Protein AF-A0A1H4HRF9-F1 (afdb_monomer_lite)

Sequence (210 aa):
MISQLSMTSTGGTQWLPVSVDAKIIVGAPPQPGAEGLVIAPGRGSCWLHLADFTVVLFELFSRPKRGCPTKLAAEPGEAIGRHFQGVRKLVDGGPLHAWAGRVEASGADFVSYRQVDGTQLAFAFVSKLLAQGRVLFWDHWSLPRRLTERREQVPDAPLDDALLDALRSARCVWGIQSPRYFEPGSYSAKEAETARSLGNYRNAAEDGPS

Structure (mmCIF, N/CA/C/O backbone):
data_AF-A0A1H4HRF9-F1
#
_entry.id   AF-A0A1H4HRF9-F1
#
loop_
_atom_site.group_PDB
_atom_site.id
_atom_site.type_symbol
_atom_site.label_atom_id
_atom_site.label_alt_id
_atom_site.label_comp_id
_atom_site.label_asym_id
_atom_site.label_entity_id
_atom_site.label_seq_id
_atom_site.pdbx_PDB_ins_code
_atom_site.Cartn_x
_atom_site.Cartn_y
_atom_site.Cartn_z
_atom_site.occupancy
_atom_site.B_iso_or_equiv
_atom_site.auth_seq_id
_atom_site.auth_comp_id
_atom_site.auth_asym_id
_atom_site.auth_atom_id
_atom_site.pdbx_PDB_model_num
ATOM 1 N N . MET A 1 1 ? 1.338 1.658 -12.976 1.00 63.06 1 MET A N 1
ATOM 2 C CA . MET A 1 1 ? 0.808 3.042 -12.885 1.00 63.06 1 MET A CA 1
ATOM 3 C C . MET A 1 1 ? 1.476 3.696 -11.689 1.00 63.06 1 MET A C 1
ATOM 5 O O . MET A 1 1 ? 1.652 2.980 -10.718 1.00 63.06 1 MET A O 1
ATOM 9 N N . ILE A 1 2 ? 1.938 4.947 -11.778 1.00 63.38 2 ILE A N 1
ATOM 10 C CA . ILE A 1 2 ? 2.601 5.638 -10.655 1.00 63.38 2 ILE A CA 1
ATOM 11 C C . ILE A 1 2 ? 1.665 6.736 -10.170 1.00 63.38 2 ILE A C 1
ATOM 13 O O . ILE A 1 2 ? 1.229 7.556 -10.980 1.00 63.38 2 ILE A O 1
ATOM 17 N N . SER A 1 3 ? 1.390 6.742 -8.872 1.00 60.94 3 SER A N 1
ATOM 18 C CA . SER A 1 3 ? 0.432 7.641 -8.241 1.00 60.94 3 SER A CA 1
ATOM 19 C C . SER A 1 3 ? 1.013 8.251 -6.972 1.00 60.94 3 SER A C 1
ATOM 21 O O . SER A 1 3 ? 1.988 7.767 -6.394 1.00 60.94 3 SER A O 1
ATOM 23 N N . GLN A 1 4 ? 0.402 9.346 -6.538 1.00 67.12 4 GLN A N 1
ATOM 24 C CA . GLN A 1 4 ? 0.694 9.981 -5.264 1.00 67.12 4 GLN A CA 1
ATOM 25 C C . GLN A 1 4 ? -0.624 10.469 -4.667 1.00 67.12 4 GLN A C 1
ATOM 27 O O . GLN A 1 4 ? -1.410 11.124 -5.357 1.00 67.12 4 GLN A O 1
ATOM 32 N N . LEU A 1 5 ? -0.883 10.121 -3.406 1.00 61.94 5 LEU A N 1
ATOM 33 C CA . LEU A 1 5 ? -2.057 10.593 -2.676 1.00 61.94 5 LEU A CA 1
ATOM 34 C C . LEU A 1 5 ? -1.705 11.809 -1.824 1.00 61.94 5 LEU A C 1
ATOM 36 O O . LEU A 1 5 ? -0.658 11.860 -1.178 1.00 61.94 5 LEU A O 1
ATOM 40 N N . SER A 1 6 ? -2.637 12.751 -1.784 1.00 68.06 6 SER A N 1
ATOM 41 C CA . SER A 1 6 ? -2.630 13.889 -0.874 1.00 68.06 6 SER A CA 1
ATOM 42 C C . SER A 1 6 ? -3.913 13.937 -0.077 1.00 68.06 6 SER A C 1
ATOM 44 O O . SER A 1 6 ? -4.976 13.592 -0.595 1.00 68.06 6 SER A O 1
ATOM 46 N N . MET A 1 7 ? -3.830 14.499 1.119 1.00 67.19 7 MET A N 1
ATOM 47 C CA . MET A 1 7 ? -4.994 14.878 1.897 1.00 67.19 7 MET A CA 1
ATOM 48 C C . MET A 1 7 ? -4.809 16.289 2.449 1.00 67.19 7 MET A C 1
ATOM 50 O O . MET A 1 7 ? -3.752 16.637 2.981 1.00 67.19 7 MET A O 1
ATOM 54 N N . THR A 1 8 ? -5.840 17.116 2.302 1.00 61.59 8 THR A N 1
ATOM 55 C CA . THR A 1 8 ? -5.846 18.484 2.822 1.00 61.59 8 THR A CA 1
ATOM 56 C C . THR A 1 8 ? -6.425 18.489 4.231 1.00 61.59 8 THR A C 1
ATOM 58 O O . THR A 1 8 ? -7.504 17.953 4.467 1.00 61.59 8 THR A O 1
ATOM 61 N N . SER A 1 9 ? -5.707 19.106 5.166 1.00 57.72 9 SER A N 1
ATOM 62 C CA . SER A 1 9 ? -6.153 19.345 6.539 1.00 57.72 9 SER A CA 1
ATOM 63 C C . SER A 1 9 ? -6.060 20.836 6.870 1.00 57.72 9 SER A C 1
ATOM 65 O O . SER A 1 9 ? -5.476 21.614 6.114 1.00 57.72 9 SER A O 1
ATOM 67 N N . THR A 1 10 ? -6.591 21.242 8.022 1.00 55.12 10 THR A N 1
ATOM 68 C CA . THR A 1 10 ? -6.521 22.621 8.536 1.00 55.12 10 THR A CA 1
ATOM 69 C C . THR A 1 10 ? -5.091 23.168 8.679 1.00 55.12 10 THR A C 1
ATOM 71 O O . THR A 1 10 ? -4.927 24.383 8.720 1.00 55.12 10 THR A O 1
ATOM 74 N N . GLY A 1 11 ? -4.060 22.311 8.701 1.00 54.44 11 GLY A N 1
ATOM 75 C CA . GLY A 1 11 ? -2.640 22.693 8.752 1.00 54.44 11 GLY A CA 1
ATOM 76 C C . GLY A 1 11 ? -1.892 22.652 7.411 1.00 54.44 11 GLY A C 1
ATOM 77 O O . GLY A 1 11 ? -0.680 22.849 7.396 1.00 54.44 11 GLY A O 1
ATOM 78 N N . GLY A 1 12 ? -2.575 22.375 6.294 1.00 67.31 12 GLY A N 1
ATOM 79 C CA . GLY A 1 12 ? -1.969 22.244 4.965 1.00 67.31 12 GLY A CA 1
ATOM 80 C C . GLY A 1 12 ? -2.215 20.883 4.308 1.00 67.31 12 GLY A C 1
ATOM 81 O O . GLY A 1 12 ? -2.943 20.032 4.828 1.00 67.31 12 GLY A O 1
ATOM 82 N N . THR A 1 13 ? -1.628 20.686 3.124 1.00 72.19 13 THR A N 1
ATOM 83 C CA . THR A 1 13 ? -1.743 19.428 2.368 1.00 72.19 13 THR A CA 1
ATOM 84 C C . THR A 1 13 ? -0.604 18.489 2.741 1.00 72.19 13 THR A C 1
ATOM 86 O O . THR A 1 13 ? 0.559 18.804 2.496 1.00 72.19 13 THR A O 1
ATOM 89 N N . GLN A 1 14 ? -0.942 17.332 3.306 1.00 73.94 14 GLN A N 1
ATOM 90 C CA . GLN A 1 14 ? 0.006 16.252 3.553 1.00 73.94 14 GLN A CA 1
ATOM 91 C C . GLN A 1 14 ? -0.004 15.294 2.361 1.00 73.94 14 GLN A C 1
ATOM 93 O O . GLN A 1 14 ? -1.065 14.968 1.824 1.00 73.94 14 GLN A O 1
ATOM 98 N N . TRP A 1 15 ? 1.176 14.837 1.956 1.00 80.94 15 TRP A N 1
ATOM 99 C CA . TRP A 1 15 ? 1.356 13.904 0.848 1.00 80.94 15 TRP A CA 1
ATOM 100 C C . TRP A 1 15 ? 1.896 12.583 1.376 1.00 80.94 15 TRP A C 1
ATOM 102 O O . TRP A 1 15 ? 2.806 12.574 2.205 1.00 80.94 15 TRP A O 1
ATOM 112 N N . LEU A 1 16 ? 1.352 11.474 0.882 1.00 84.81 16 LEU A N 1
ATOM 113 C CA . LEU A 1 16 ? 2.006 10.179 1.025 1.00 84.81 16 LEU A CA 1
ATOM 114 C C . LEU A 1 16 ? 3.208 10.100 0.076 1.00 84.81 16 LEU A C 1
ATOM 116 O O . LEU A 1 16 ? 3.250 10.827 -0.932 1.00 84.81 16 LEU A O 1
ATOM 120 N N . PRO A 1 17 ? 4.184 9.221 0.370 1.00 86.12 17 PRO A N 1
ATOM 121 C CA . PRO A 1 17 ? 5.221 8.912 -0.595 1.00 86.12 17 PRO A CA 1
ATOM 122 C C . PRO A 1 17 ? 4.604 8.376 -1.884 1.00 86.12 17 PRO A C 1
ATOM 124 O O . PRO A 1 17 ? 3.471 7.886 -1.933 1.00 86.12 17 PRO A O 1
ATOM 127 N N . VAL A 1 18 ? 5.376 8.492 -2.953 1.00 86.88 18 VAL A N 1
ATOM 128 C CA . VAL A 1 18 ? 4.949 8.035 -4.271 1.00 86.88 18 VAL A CA 1
ATOM 129 C C . VAL A 1 18 ? 4.962 6.525 -4.278 1.00 86.88 18 VAL A C 1
ATOM 131 O O . VAL A 1 18 ? 5.850 5.906 -3.694 1.00 86.88 18 VAL A O 1
ATOM 134 N N . SER A 1 19 ? 3.992 5.930 -4.957 1.00 89.44 19 SER A N 1
ATOM 135 C CA . SER A 1 19 ? 3.903 4.484 -5.051 1.00 89.44 19 SER A CA 1
ATOM 136 C C . SER A 1 19 ? 3.373 4.048 -6.416 1.00 89.44 19 SER A C 1
ATOM 138 O O . SER A 1 19 ? 3.005 4.869 -7.264 1.00 89.44 19 SER A O 1
ATOM 140 N N . VAL A 1 20 ? 3.422 2.743 -6.669 1.00 88.19 20 VAL A N 1
ATOM 141 C CA . VAL A 1 20 ? 2.991 2.127 -7.925 1.00 88.19 20 VAL A CA 1
ATOM 142 C C . VAL A 1 20 ? 1.737 1.310 -7.652 1.00 88.19 20 VAL A C 1
ATOM 144 O O . VAL A 1 20 ? 1.777 0.390 -6.847 1.00 88.19 20 VAL A O 1
ATOM 147 N N . ASP A 1 21 ? 0.647 1.609 -8.353 1.00 83.00 21 ASP A N 1
ATOM 148 C CA . ASP A 1 21 ? -0.659 0.987 -8.081 1.00 83.00 21 ASP A CA 1
ATOM 149 C C . ASP A 1 21 ? -0.751 -0.436 -8.633 1.00 83.00 21 ASP A C 1
ATOM 151 O O . ASP A 1 21 ? -1.386 -1.314 -8.061 1.00 83.00 21 ASP A O 1
ATOM 155 N N . ALA A 1 22 ? -0.158 -0.660 -9.806 1.00 84.81 22 ALA A N 1
ATOM 156 C CA . ALA A 1 22 ? -0.357 -1.888 -10.561 1.00 84.81 22 ALA A CA 1
ATOM 157 C C . ALA A 1 22 ? 0.802 -2.205 -11.500 1.00 84.81 22 ALA A C 1
ATOM 159 O O . ALA A 1 22 ? 1.392 -1.310 -12.130 1.00 84.81 22 ALA A O 1
ATOM 160 N N . LYS A 1 23 ? 1.021 -3.511 -11.659 1.00 87.25 23 LYS A N 1
ATOM 161 C CA . LYS A 1 23 ? 1.863 -4.147 -12.669 1.00 87.25 23 LYS A CA 1
ATOM 162 C C . LYS A 1 23 ? 0.951 -4.800 -13.70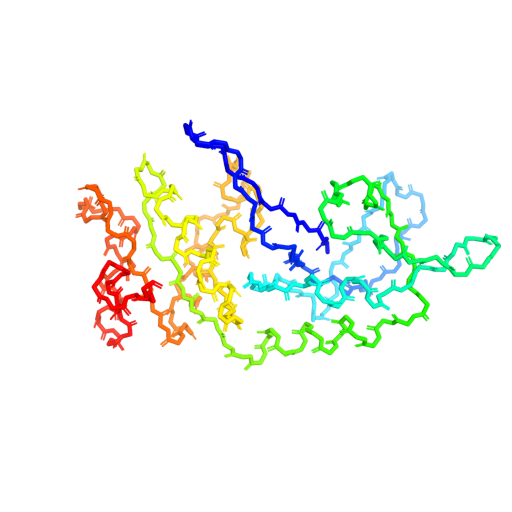1 1.00 87.25 23 LYS A C 1
ATOM 164 O O . LYS A 1 23 ? 0.218 -5.726 -13.376 1.00 87.25 23 LYS A O 1
ATOM 169 N N . ILE A 1 24 ? 1.008 -4.335 -14.947 1.00 86.38 24 ILE A N 1
ATOM 170 C CA . ILE A 1 24 ? 0.221 -4.898 -16.050 1.00 86.38 24 ILE A CA 1
ATOM 171 C C . ILE A 1 24 ? 1.176 -5.508 -17.068 1.00 86.38 24 ILE A C 1
ATOM 173 O O . ILE A 1 24 ? 1.984 -4.803 -17.673 1.00 86.38 24 ILE A O 1
ATOM 177 N N . ILE A 1 25 ? 1.078 -6.822 -17.247 1.00 86.69 25 ILE A N 1
ATOM 178 C CA . ILE A 1 25 ? 1.780 -7.555 -18.297 1.00 86.69 25 ILE A CA 1
ATOM 179 C C . ILE A 1 25 ? 0.873 -7.545 -19.522 1.00 86.69 25 ILE A C 1
ATOM 181 O O . ILE A 1 25 ? -0.292 -7.912 -19.432 1.00 86.69 25 ILE A O 1
ATOM 185 N N . VAL A 1 26 ? 1.378 -7.109 -20.672 1.00 81.81 26 VAL A N 1
ATOM 186 C CA . VAL A 1 26 ? 0.589 -7.085 -21.911 1.00 81.81 26 VAL A CA 1
ATOM 187 C C . VAL A 1 26 ? 0.499 -8.513 -22.454 1.00 81.81 26 VAL A C 1
ATOM 189 O O . VAL A 1 26 ? 1.507 -9.060 -22.892 1.00 81.81 26 VAL A O 1
ATOM 192 N N . GLY A 1 27 ? -0.687 -9.129 -22.391 1.00 68.81 27 GLY A N 1
ATOM 193 C CA . GLY A 1 27 ? -0.885 -10.527 -22.804 1.00 68.81 27 GLY A CA 1
ATOM 194 C C . GLY A 1 27 ? -0.971 -10.732 -24.320 1.00 68.81 27 GLY A C 1
ATOM 195 O O . GLY A 1 27 ? -0.558 -11.771 -24.826 1.00 68.81 27 GLY A O 1
ATOM 196 N N . ALA A 1 28 ? -1.471 -9.733 -25.047 1.00 69.19 28 ALA A N 1
ATOM 197 C CA . ALA A 1 28 ? -1.517 -9.700 -26.505 1.00 69.19 28 ALA A CA 1
ATOM 198 C C . ALA A 1 28 ? -1.338 -8.251 -26.988 1.00 69.19 28 ALA A C 1
ATOM 200 O O . ALA A 1 28 ? -1.765 -7.326 -26.287 1.00 69.19 28 ALA A O 1
ATOM 201 N N . PRO A 1 29 ? -0.705 -8.019 -28.154 1.00 65.25 29 PRO A N 1
ATOM 202 C CA . PRO A 1 29 ? -0.633 -6.682 -28.726 1.00 65.25 29 PRO A CA 1
ATOM 203 C C . PRO A 1 29 ? -2.050 -6.151 -29.011 1.00 65.25 29 PRO A C 1
ATOM 205 O O . PRO A 1 29 ? -2.933 -6.940 -29.358 1.00 65.25 29 PRO A O 1
ATOM 208 N N . PRO A 1 30 ? -2.287 -4.833 -28.876 1.00 64.44 30 PRO A N 1
ATOM 209 C CA . PRO A 1 30 ? -3.576 -4.241 -29.222 1.00 64.44 30 PRO A CA 1
ATOM 210 C C . PRO A 1 30 ? -3.923 -4.564 -30.681 1.00 64.44 30 PRO A C 1
ATOM 212 O O . PRO A 1 30 ? -3.061 -4.478 -31.560 1.00 64.44 30 PRO A O 1
ATOM 215 N N . GLN A 1 31 ? -5.172 -4.964 -30.936 1.00 63.41 31 GLN A N 1
ATOM 216 C CA . GLN A 1 31 ? -5.612 -5.299 -32.290 1.00 63.41 31 GLN A CA 1
ATOM 217 C C . GLN A 1 31 ? -5.528 -4.058 -33.200 1.00 63.41 31 GLN A C 1
ATOM 219 O O . GLN A 1 31 ? -5.935 -2.968 -32.781 1.00 63.41 31 GLN A O 1
ATOM 224 N N . PRO A 1 32 ? -5.017 -4.189 -34.440 1.00 55.88 32 PRO A N 1
ATOM 225 C CA . PRO A 1 32 ? -5.002 -3.083 -35.391 1.00 55.88 32 PRO A CA 1
ATOM 226 C C . PRO A 1 32 ? -6.428 -2.572 -35.647 1.00 55.88 32 PRO A C 1
ATOM 228 O O . PRO A 1 32 ? -7.302 -3.358 -35.999 1.00 55.88 32 PRO A O 1
ATOM 231 N N . GLY A 1 33 ? -6.661 -1.265 -35.488 1.00 62.47 33 GLY A N 1
ATOM 232 C CA . GLY A 1 33 ? -7.955 -0.626 -35.774 1.00 62.47 33 GLY A CA 1
ATOM 233 C C . GLY A 1 33 ? -8.915 -0.479 -34.587 1.00 62.47 33 GLY A C 1
ATOM 234 O O . GLY A 1 33 ? -9.991 0.080 -34.769 1.00 62.47 33 GLY A O 1
ATOM 235 N N . ALA A 1 34 ? -8.544 -0.922 -33.381 1.00 60.28 34 ALA A N 1
ATOM 236 C CA . ALA A 1 34 ? -9.323 -0.625 -32.180 1.00 60.28 34 ALA A CA 1
ATOM 237 C C . ALA A 1 34 ? -9.253 0.876 -31.835 1.00 60.28 34 ALA A C 1
ATOM 239 O O . ALA A 1 34 ? -8.166 1.461 -31.790 1.00 60.28 34 ALA A O 1
ATOM 240 N N . GLU A 1 35 ? -10.402 1.504 -31.571 1.00 51.72 35 GLU A N 1
ATOM 241 C CA . GLU A 1 35 ? -10.439 2.855 -31.010 1.00 51.72 35 GLU A CA 1
ATOM 242 C C . GLU A 1 35 ? -9.914 2.819 -29.569 1.00 51.72 35 GLU A C 1
ATOM 244 O O . GLU A 1 35 ? -10.562 2.327 -28.647 1.00 51.72 35 GLU A O 1
ATOM 249 N N . GLY A 1 36 ? -8.700 3.335 -29.379 1.00 57.69 36 GLY A N 1
ATOM 250 C CA . GLY A 1 36 ? -8.044 3.393 -28.078 1.00 57.69 36 GLY A CA 1
ATOM 251 C C . GLY A 1 36 ? -7.133 2.200 -27.774 1.00 57.69 36 GLY A C 1
ATOM 252 O O . GLY A 1 36 ? -7.182 1.133 -28.381 1.00 57.69 36 GLY A O 1
ATOM 253 N N . LEU A 1 37 ? -6.235 2.410 -26.811 1.00 62.19 37 LEU A N 1
ATOM 254 C CA . LEU A 1 37 ? -5.286 1.399 -26.360 1.00 62.19 37 LEU A CA 1
ATOM 255 C C . LEU A 1 37 ? -5.971 0.471 -25.346 1.00 62.19 37 LEU A C 1
ATOM 257 O O . LEU A 1 37 ? -5.902 0.707 -24.141 1.00 62.19 37 LEU A O 1
ATOM 261 N N . VAL A 1 38 ? -6.633 -0.582 -25.828 1.00 62.59 38 VAL A N 1
ATOM 262 C CA . VAL A 1 38 ? -7.153 -1.651 -24.963 1.00 62.59 38 VAL A CA 1
ATOM 263 C C . VAL A 1 38 ? -6.055 -2.690 -24.756 1.00 62.59 38 VAL A C 1
ATOM 265 O O . VAL A 1 38 ? -5.677 -3.412 -25.678 1.00 62.59 38 VAL A O 1
ATOM 268 N N . ILE A 1 39 ? -5.521 -2.750 -23.537 1.00 67.12 39 ILE A N 1
ATOM 269 C CA . ILE A 1 39 ? -4.537 -3.753 -23.126 1.00 67.12 39 ILE A CA 1
ATOM 270 C C . ILE A 1 39 ? -5.255 -4.781 -22.261 1.00 67.12 39 ILE A C 1
ATOM 272 O O . ILE A 1 39 ? -5.646 -4.479 -21.135 1.00 67.12 39 ILE A O 1
ATOM 276 N N . ALA A 1 40 ? -5.400 -6.002 -22.775 1.00 74.75 40 ALA A N 1
ATOM 277 C CA . ALA A 1 40 ? -5.830 -7.125 -21.953 1.00 74.75 40 ALA A CA 1
ATOM 278 C C . ALA A 1 40 ? -4.691 -7.511 -20.985 1.00 74.75 40 ALA A C 1
ATOM 280 O O . ALA A 1 40 ? -3.562 -7.747 -21.445 1.00 74.75 40 ALA A O 1
ATOM 281 N N . PRO A 1 41 ? -4.947 -7.572 -19.663 1.00 78.25 41 PRO A N 1
ATOM 282 C CA . PRO A 1 41 ? -3.936 -7.987 -18.704 1.00 78.25 41 PRO A CA 1
ATOM 283 C C . PRO A 1 41 ? -3.588 -9.461 -18.932 1.00 78.25 41 PRO A C 1
ATOM 285 O O . PRO A 1 41 ? -4.441 -10.344 -18.904 1.00 78.25 41 PRO A O 1
ATOM 288 N N . GLY A 1 42 ? -2.310 -9.723 -19.170 1.00 83.94 42 GLY A N 1
ATOM 289 C CA . GLY A 1 42 ? -1.735 -11.055 -19.236 1.00 83.94 42 GLY A CA 1
ATOM 290 C C . GLY A 1 42 ? -1.515 -11.649 -17.846 1.00 83.94 42 GLY A C 1
ATOM 291 O O . GLY A 1 42 ? -1.597 -10.961 -16.821 1.00 83.94 42 GLY A O 1
ATOM 292 N N . ARG A 1 43 ? -1.191 -12.946 -17.819 1.00 86.19 43 ARG A N 1
ATOM 293 C CA . ARG A 1 43 ? -0.884 -13.682 -16.587 1.00 86.19 43 ARG A CA 1
ATOM 294 C C . ARG A 1 43 ? 0.255 -13.004 -15.822 1.00 86.19 43 ARG A C 1
ATOM 296 O O . ARG A 1 43 ? 1.286 -12.695 -16.409 1.00 86.19 43 ARG A O 1
ATOM 303 N N . GLY A 1 44 ? 0.066 -12.815 -14.516 1.00 83.81 44 GLY A N 1
ATOM 304 C CA . GLY A 1 44 ? 1.023 -12.134 -13.637 1.00 83.81 44 GLY A CA 1
ATOM 305 C C . GLY A 1 44 ? 0.808 -10.623 -13.512 1.00 83.81 44 GLY A C 1
ATOM 306 O O . GLY A 1 44 ? 1.585 -9.966 -12.823 1.00 83.81 44 GLY A O 1
ATOM 307 N N . SER A 1 45 ? -0.228 -10.070 -14.151 1.00 85.81 45 SER A N 1
ATOM 308 C CA . SER A 1 45 ? -0.709 -8.723 -13.829 1.00 85.81 45 SER A CA 1
ATOM 309 C C . SER A 1 45 ? -1.339 -8.704 -12.434 1.00 85.81 45 SER A C 1
ATOM 311 O O . SER A 1 45 ? -2.042 -9.645 -12.069 1.00 85.81 45 SER A O 1
ATOM 313 N N . CYS A 1 46 ? -1.109 -7.642 -11.668 1.00 84.00 46 CYS A N 1
ATOM 314 C CA . CYS A 1 46 ? -1.625 -7.499 -10.309 1.00 84.00 46 CYS A CA 1
ATOM 315 C C . CYS A 1 46 ? -1.747 -6.030 -9.887 1.00 84.00 46 CYS A C 1
ATOM 317 O O . CYS A 1 46 ? -1.070 -5.145 -10.426 1.00 84.00 46 CYS A O 1
ATOM 319 N N . TRP A 1 47 ? -2.598 -5.801 -8.887 1.00 84.56 47 TRP A N 1
ATOM 320 C CA . TRP A 1 47 ? -2.542 -4.611 -8.042 1.00 84.56 47 TRP A CA 1
ATOM 321 C C . TRP A 1 47 ? -1.431 -4.797 -7.014 1.00 84.56 47 TRP A C 1
ATOM 323 O O . TRP A 1 47 ? -1.260 -5.890 -6.473 1.00 84.56 47 TRP A O 1
ATOM 333 N N . LEU A 1 48 ? -0.653 -3.747 -6.788 1.00 88.44 48 LEU A N 1
ATOM 334 C CA . LEU A 1 48 ? 0.424 -3.743 -5.811 1.00 88.44 48 LEU A CA 1
ATOM 335 C C . LEU A 1 48 ? -0.062 -3.089 -4.519 1.00 88.44 48 LEU A C 1
ATOM 337 O O . LEU A 1 48 ? -0.859 -2.150 -4.529 1.00 88.44 48 LEU A O 1
ATOM 341 N N . HIS A 1 49 ? 0.451 -3.589 -3.402 1.00 91.56 49 HIS A N 1
ATOM 342 C CA . HIS A 1 49 ? 0.254 -2.965 -2.102 1.00 91.56 49 HIS A CA 1
ATOM 343 C C . HIS A 1 49 ? 0.956 -1.605 -2.040 1.00 91.56 49 HIS A C 1
ATOM 345 O O . HIS A 1 49 ? 1.967 -1.370 -2.707 1.00 91.56 49 HIS A O 1
ATOM 351 N N . LEU A 1 50 ? 0.432 -0.715 -1.202 1.00 93.25 50 LEU A N 1
ATOM 352 C CA . LEU A 1 50 ? 1.000 0.603 -0.973 1.00 93.25 50 LEU A CA 1
ATOM 353 C C . LEU A 1 50 ? 2.365 0.473 -0.287 1.00 93.25 50 LEU A C 1
ATOM 355 O O . LEU A 1 50 ? 2.478 -0.067 0.813 1.00 93.25 50 LEU A O 1
ATOM 359 N N . ALA A 1 51 ? 3.400 0.982 -0.945 1.00 94.25 51 ALA A N 1
ATOM 360 C CA . ALA A 1 51 ? 4.774 0.984 -0.452 1.00 94.25 51 ALA A CA 1
ATOM 361 C C . ALA A 1 51 ? 5.554 2.164 -1.040 1.00 94.25 51 ALA A C 1
ATOM 363 O O . ALA A 1 51 ? 5.270 2.594 -2.159 1.00 94.25 51 ALA A O 1
ATOM 364 N N . ASP A 1 52 ? 6.555 2.671 -0.324 1.00 92.81 52 ASP A N 1
ATOM 365 C CA . ASP A 1 52 ? 7.360 3.792 -0.812 1.00 92.81 52 ASP A CA 1
ATOM 366 C 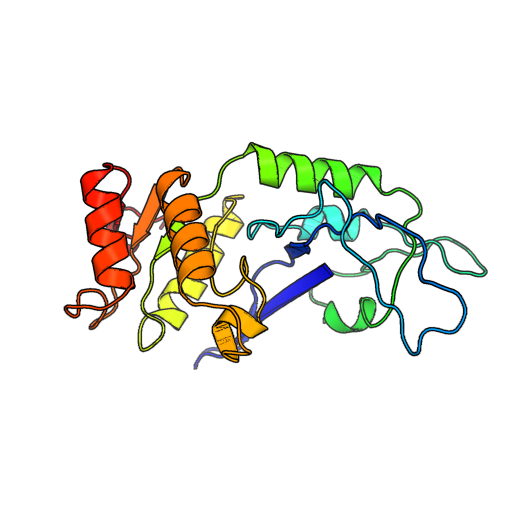C . ASP A 1 52 ? 8.193 3.395 -2.051 1.00 92.81 52 ASP A C 1
ATOM 368 O O . ASP A 1 52 ? 9.018 2.474 -2.021 1.00 92.81 52 ASP A O 1
ATOM 372 N N . PHE A 1 53 ? 7.955 4.091 -3.163 1.00 92.38 53 PHE A N 1
ATOM 373 C CA . PHE A 1 53 ? 8.658 3.949 -4.439 1.00 92.38 53 PHE A CA 1
ATOM 374 C C . PHE A 1 53 ? 9.618 5.118 -4.720 1.00 92.38 53 PHE A C 1
ATOM 376 O O . PHE A 1 53 ? 10.302 5.131 -5.742 1.00 92.38 53 PHE A O 1
ATOM 383 N N . THR A 1 54 ? 9.698 6.101 -3.823 1.00 89.56 54 THR A N 1
ATOM 384 C CA . THR A 1 54 ? 10.386 7.380 -4.037 1.00 89.56 54 THR A CA 1
ATOM 385 C C . THR A 1 54 ? 11.848 7.191 -4.436 1.00 89.56 54 THR A C 1
ATOM 387 O O . THR A 1 54 ? 12.285 7.762 -5.430 1.00 89.56 54 THR A O 1
ATOM 390 N N . VAL A 1 55 ? 12.598 6.342 -3.726 1.00 90.00 55 VAL A N 1
ATOM 391 C CA . VAL A 1 55 ? 14.020 6.090 -4.034 1.00 90.00 55 VAL A CA 1
ATOM 392 C C . VAL A 1 55 ? 14.189 5.502 -5.435 1.00 90.00 55 VAL A C 1
ATOM 394 O O . VAL A 1 55 ? 14.951 6.027 -6.242 1.00 90.00 55 VAL A O 1
ATOM 397 N N . VAL A 1 56 ? 13.419 4.459 -5.757 1.00 92.50 56 VAL A N 1
ATOM 398 C CA . VAL A 1 56 ? 13.516 3.772 -7.053 1.00 92.50 56 VAL A CA 1
ATOM 399 C C . VAL A 1 56 ? 13.100 4.700 -8.190 1.00 92.50 56 VAL A C 1
ATOM 401 O O . VAL A 1 56 ? 13.738 4.708 -9.237 1.00 92.50 56 VAL A O 1
ATOM 404 N N . LEU A 1 57 ? 12.077 5.535 -7.989 1.00 90.50 57 LEU A N 1
ATOM 405 C CA . LEU A 1 57 ? 11.645 6.524 -8.974 1.00 90.50 57 LEU A CA 1
ATOM 406 C C . LEU A 1 57 ? 12.797 7.430 -9.438 1.00 90.50 57 LEU A C 1
ATOM 408 O O . LEU A 1 57 ? 12.923 7.679 -10.640 1.00 90.50 57 LEU A O 1
ATOM 412 N N . PHE A 1 58 ? 13.639 7.898 -8.513 1.00 88.88 58 PHE A N 1
ATOM 413 C CA . PHE A 1 58 ? 14.759 8.795 -8.824 1.00 88.88 58 PHE A CA 1
ATOM 414 C C . PHE A 1 58 ? 15.963 8.099 -9.471 1.00 88.88 58 PHE A C 1
ATOM 416 O O . PHE A 1 58 ? 16.817 8.771 -10.055 1.00 88.88 58 PHE A O 1
ATOM 423 N N . GLU A 1 59 ? 16.013 6.768 -9.423 1.00 90.75 59 GLU A N 1
ATOM 424 C CA . GLU A 1 59 ? 17.016 5.950 -10.113 1.00 90.75 59 GLU A CA 1
ATOM 425 C C . GLU A 1 59 ? 16.609 5.616 -11.556 1.00 90.75 59 GLU A C 1
ATOM 427 O O . GLU A 1 59 ? 17.450 5.232 -12.372 1.00 90.75 59 GLU A O 1
ATOM 432 N N . LEU A 1 60 ? 15.326 5.765 -11.904 1.00 91.81 60 LEU A N 1
ATOM 433 C CA . LEU A 1 60 ? 14.821 5.383 -13.216 1.00 91.81 60 LEU A CA 1
ATOM 434 C C . LEU A 1 60 ? 15.084 6.440 -14.289 1.00 91.81 60 LEU A C 1
ATOM 436 O O . LEU A 1 60 ? 14.860 7.640 -14.118 1.00 91.81 60 LEU A O 1
ATOM 440 N N . PHE A 1 61 ? 15.451 5.945 -15.471 1.00 92.50 61 PHE A N 1
ATOM 441 C CA . PHE A 1 61 ? 15.612 6.742 -16.680 1.00 92.50 61 PHE A CA 1
ATOM 442 C C . PHE A 1 61 ? 14.626 6.298 -17.753 1.00 92.50 61 PHE A C 1
ATOM 444 O O . PHE A 1 61 ? 14.450 5.106 -18.021 1.00 92.50 61 PHE A O 1
ATOM 451 N N . SER A 1 62 ? 14.016 7.273 -18.416 1.00 90.75 62 SER A N 1
ATOM 452 C CA . SER A 1 62 ? 13.194 7.067 -19.595 1.00 90.75 62 SER A CA 1
ATOM 453 C C . SER A 1 62 ? 14.022 7.191 -20.875 1.00 90.75 62 SER A C 1
ATOM 455 O O . SER A 1 62 ? 14.969 7.974 -20.966 1.00 90.75 62 SER A O 1
ATOM 457 N N . ARG A 1 63 ? 13.662 6.394 -21.881 1.00 91.56 63 ARG A N 1
ATOM 458 C CA . ARG A 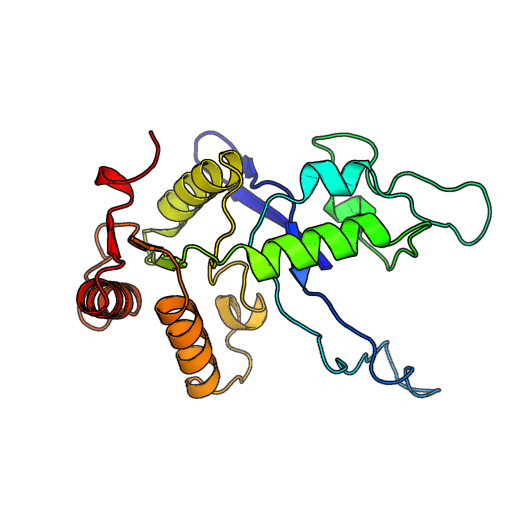1 63 ? 14.216 6.436 -23.230 1.00 91.56 63 ARG A CA 1
ATOM 459 C C . ARG A 1 63 ? 13.273 7.247 -24.126 1.00 91.56 63 ARG A C 1
ATOM 461 O O . ARG A 1 63 ? 12.202 6.735 -24.476 1.00 91.56 63 ARG A O 1
ATOM 468 N N . PRO A 1 64 ? 13.638 8.479 -24.520 1.00 86.88 64 PRO A N 1
ATOM 469 C CA . PRO A 1 64 ? 12.830 9.249 -25.455 1.00 86.88 64 PRO A CA 1
ATOM 470 C C . PRO A 1 64 ? 12.904 8.655 -26.870 1.00 86.88 64 PRO A C 1
ATOM 472 O O . PRO A 1 64 ? 13.772 7.840 -27.184 1.00 86.88 64 PRO A O 1
ATOM 475 N N . LYS A 1 65 ? 11.994 9.083 -27.758 1.00 81.81 65 LYS A N 1
ATOM 476 C CA . LYS A 1 65 ? 12.021 8.688 -29.182 1.00 81.81 65 LYS A CA 1
ATOM 477 C C . LYS A 1 65 ? 13.265 9.209 -29.915 1.00 81.81 65 LYS A C 1
ATOM 479 O O . LYS A 1 65 ? 13.690 8.602 -30.891 1.00 81.81 65 LYS A O 1
ATOM 484 N N . ARG A 1 66 ? 13.809 10.347 -29.475 1.00 79.94 66 ARG A N 1
ATOM 485 C CA . ARG A 1 66 ? 15.029 10.989 -29.982 1.00 79.94 66 ARG A CA 1
ATOM 486 C C . ARG A 1 66 ? 15.757 11.648 -28.809 1.00 79.94 66 ARG A C 1
ATOM 488 O O . ARG A 1 66 ? 15.090 12.183 -27.928 1.00 79.94 66 ARG A O 1
ATOM 495 N N . GLY A 1 67 ? 17.088 11.638 -28.830 1.00 83.88 67 GLY A N 1
ATOM 496 C CA . GLY A 1 67 ? 17.925 12.259 -27.798 1.00 83.88 67 GLY A CA 1
ATOM 497 C C . GLY A 1 67 ? 18.386 11.303 -26.694 1.00 83.88 67 GLY A C 1
ATOM 498 O O . GLY A 1 67 ? 18.179 10.090 -26.768 1.00 83.88 67 GLY A O 1
ATOM 499 N N . CYS A 1 68 ? 19.052 11.871 -25.690 1.00 88.62 68 CYS A N 1
ATOM 500 C CA . CYS A 1 68 ? 19.639 11.129 -24.576 1.00 88.62 68 CYS A CA 1
ATOM 501 C C . CYS A 1 68 ? 18.579 10.684 -23.554 1.00 88.62 68 CYS A C 1
ATOM 503 O O . CYS A 1 68 ? 17.541 11.336 -23.429 1.00 88.62 68 CYS A O 1
ATOM 505 N N . PRO A 1 69 ? 18.834 9.603 -22.795 1.00 91.06 69 PRO A N 1
ATOM 506 C CA . PRO A 1 69 ? 18.020 9.237 -21.644 1.00 91.06 69 PRO A CA 1
ATOM 507 C C . PRO A 1 69 ? 17.778 10.400 -20.681 1.00 91.06 69 PRO A C 1
ATOM 509 O O . PRO A 1 69 ? 18.688 11.175 -20.395 1.00 91.06 69 PRO A O 1
ATOM 512 N N . THR A 1 70 ? 16.566 10.482 -20.140 1.00 89.56 70 THR A N 1
ATOM 513 C CA . THR A 1 70 ? 16.183 11.495 -19.149 1.00 89.56 70 THR A CA 1
ATOM 514 C C . THR A 1 70 ? 15.714 10.823 -17.871 1.00 89.56 70 THR A C 1
ATOM 516 O O . THR A 1 70 ? 15.092 9.761 -17.929 1.00 89.56 70 THR A O 1
ATOM 519 N N . LYS A 1 71 ? 15.996 11.427 -16.713 1.00 88.62 71 LYS A N 1
ATOM 520 C CA . LYS A 1 71 ? 15.443 10.943 -15.443 1.00 88.62 71 LYS A CA 1
ATOM 521 C C . LYS A 1 71 ? 13.918 10.942 -15.500 1.00 88.62 71 LYS A C 1
ATOM 523 O O . LYS A 1 71 ? 13.315 11.835 -16.093 1.00 88.62 71 LYS A O 1
ATOM 528 N N . LEU A 1 72 ? 13.310 9.923 -14.901 1.00 85.19 72 LEU A N 1
ATOM 529 C CA . LEU A 1 72 ? 11.860 9.768 -14.876 1.00 85.19 72 LEU A CA 1
ATOM 530 C C . LEU A 1 72 ? 11.192 10.799 -13.948 1.00 85.19 72 LEU A C 1
ATOM 532 O O . LEU A 1 72 ? 10.107 11.280 -14.262 1.00 85.19 72 LEU A O 1
ATOM 536 N N . ALA A 1 73 ? 11.871 11.168 -12.860 1.00 82.56 73 ALA A N 1
ATOM 537 C CA . ALA A 1 73 ? 11.590 12.338 -12.034 1.00 82.56 73 ALA A CA 1
ATOM 538 C C . ALA A 1 73 ? 12.919 13.024 -11.677 1.00 82.56 73 ALA A C 1
ATOM 540 O O . ALA A 1 73 ? 13.913 12.344 -11.411 1.00 82.56 73 ALA A O 1
ATOM 541 N N . ALA A 1 74 ? 12.956 14.357 -11.726 1.00 69.06 74 ALA A N 1
ATOM 542 C CA . ALA A 1 74 ? 14.191 15.119 -11.545 1.00 69.06 74 ALA A CA 1
ATOM 543 C C . ALA A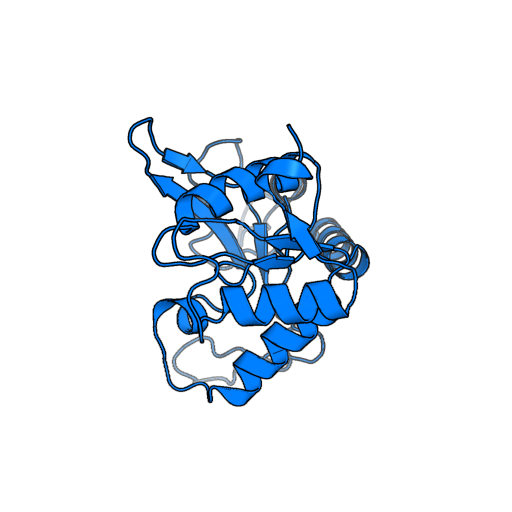 1 74 ? 14.443 15.498 -10.079 1.00 69.06 74 ALA A C 1
ATOM 545 O O . ALA A 1 74 ? 15.573 15.334 -9.618 1.00 69.06 74 ALA A O 1
ATOM 546 N N . GLU A 1 75 ? 13.407 15.938 -9.354 1.00 68.44 75 GLU A N 1
ATOM 547 C CA . GLU A 1 75 ? 13.540 16.428 -7.977 1.00 68.44 75 GLU A CA 1
ATOM 548 C C . GLU A 1 75 ? 12.463 15.885 -7.015 1.00 68.44 75 GLU A C 1
ATOM 550 O O . GLU A 1 75 ? 11.296 15.729 -7.400 1.00 68.44 75 GLU A O 1
ATOM 555 N N . PRO A 1 76 ? 12.823 15.620 -5.744 1.00 62.84 76 PRO A N 1
ATOM 556 C CA . PRO A 1 76 ? 11.867 15.400 -4.661 1.00 62.84 76 PRO A CA 1
ATOM 557 C C . PRO A 1 76 ? 10.963 16.623 -4.458 1.00 62.84 76 PRO A C 1
ATOM 559 O O . PRO A 1 76 ? 11.451 17.728 -4.252 1.00 62.84 76 PRO A O 1
ATOM 562 N N . GLY A 1 77 ? 9.641 16.427 -4.479 1.00 59.66 77 GLY A N 1
ATOM 563 C CA . GLY A 1 77 ? 8.659 17.486 -4.197 1.00 59.66 77 GLY A CA 1
ATOM 564 C C . GLY A 1 77 ? 8.010 18.135 -5.423 1.00 59.66 77 GLY A C 1
ATOM 565 O O . GLY A 1 77 ? 7.038 18.876 -5.271 1.00 59.66 77 GLY A O 1
ATOM 566 N N . GLU A 1 78 ? 8.460 17.824 -6.642 1.00 65.19 78 GLU A N 1
ATOM 567 C CA . GLU A 1 78 ? 7.699 18.175 -7.842 1.00 65.19 78 GLU A CA 1
ATOM 568 C C . GLU A 1 78 ? 6.392 17.372 -7.917 1.00 65.19 78 GLU A C 1
ATOM 570 O O . GLU A 1 78 ? 6.326 16.213 -7.509 1.00 65.19 78 GLU A O 1
ATOM 575 N N . ALA A 1 79 ? 5.338 17.970 -8.484 1.00 65.75 79 ALA A N 1
ATOM 576 C CA . ALA A 1 79 ? 4.071 17.282 -8.714 1.00 65.75 79 ALA A CA 1
ATOM 577 C C . ALA A 1 79 ? 4.261 16.148 -9.735 1.00 65.75 79 ALA A C 1
ATOM 579 O O . ALA A 1 79 ? 4.144 16.349 -10.948 1.00 65.75 79 ALA A O 1
ATOM 580 N N . ILE A 1 80 ? 4.527 14.944 -9.231 1.00 70.12 80 ILE A N 1
ATOM 581 C CA . ILE A 1 80 ? 4.896 13.759 -10.012 1.00 70.12 80 ILE A CA 1
ATOM 582 C C . ILE A 1 80 ? 3.872 13.426 -11.099 1.00 70.12 80 ILE A C 1
ATOM 584 O O . ILE A 1 80 ? 4.252 13.010 -12.193 1.00 70.12 80 ILE A O 1
ATOM 588 N N . GLY A 1 81 ? 2.593 13.737 -10.874 1.00 67.94 81 GLY A N 1
ATOM 589 C CA . GLY A 1 81 ? 1.539 13.588 -11.881 1.00 67.94 81 GLY A CA 1
ATOM 590 C C . GLY A 1 81 ? 1.823 14.288 -13.221 1.00 67.94 81 GLY A C 1
ATOM 591 O O . GLY A 1 81 ? 1.369 13.809 -14.258 1.00 67.94 81 GLY A O 1
ATOM 592 N N . ARG A 1 82 ? 2.616 15.372 -13.250 1.00 69.38 82 ARG A N 1
ATOM 593 C CA . ARG A 1 82 ? 3.006 16.054 -14.501 1.00 69.38 82 ARG A CA 1
ATOM 594 C C . ARG A 1 82 ? 3.976 15.225 -15.347 1.00 69.38 82 ARG A C 1
ATOM 596 O O . ARG A 1 82 ? 3.876 15.228 -16.572 1.00 69.38 82 ARG A O 1
ATOM 603 N N . HIS A 1 83 ? 4.867 14.467 -14.713 1.00 70.56 83 HIS A N 1
ATOM 604 C CA . HIS A 1 83 ? 5.875 13.652 -15.404 1.00 70.56 83 HIS A CA 1
ATOM 605 C C . HIS A 1 83 ? 5.272 12.407 -16.075 1.00 70.56 83 HIS A C 1
ATOM 607 O O . HIS A 1 83 ? 5.791 11.925 -17.092 1.00 70.56 83 HIS A O 1
ATOM 613 N N . PHE A 1 84 ? 4.118 11.950 -15.574 1.00 76.12 84 PHE A N 1
ATOM 614 C CA . PHE A 1 84 ? 3.451 10.700 -15.958 1.00 76.12 84 PHE A CA 1
ATOM 615 C C . PHE A 1 84 ? 2.168 10.864 -16.785 1.00 76.12 84 PHE A C 1
ATOM 617 O O . PHE A 1 84 ? 1.394 9.920 -16.912 1.00 76.12 84 PHE A O 1
ATOM 624 N N . GLN A 1 85 ? 1.967 12.011 -17.440 1.00 74.31 85 GLN A N 1
ATOM 625 C CA . GLN A 1 85 ? 0.808 12.242 -18.322 1.00 74.31 85 GLN A CA 1
ATOM 626 C C . GLN A 1 85 ? 0.783 11.369 -19.597 1.00 74.31 85 GLN A C 1
ATOM 628 O O . GLN A 1 85 ? -0.162 11.437 -20.378 1.00 74.31 85 GLN A O 1
ATOM 633 N N . GLY A 1 86 ? 1.806 10.544 -19.837 1.00 76.06 86 GLY A N 1
ATOM 634 C CA . GLY A 1 86 ? 1.845 9.623 -20.968 1.00 76.06 86 GLY A CA 1
ATOM 635 C C . GLY A 1 86 ? 2.771 8.436 -20.729 1.00 76.06 86 GLY A C 1
ATOM 636 O O . GLY A 1 86 ? 3.610 8.451 -19.829 1.00 76.06 86 GLY A O 1
ATOM 637 N N . VAL A 1 87 ? 2.634 7.408 -21.569 1.00 80.81 87 VAL A N 1
ATOM 638 C CA . VAL A 1 87 ? 3.447 6.188 -21.485 1.00 80.81 87 VAL A CA 1
ATOM 639 C C . VAL A 1 87 ? 4.930 6.525 -21.670 1.00 80.81 87 VAL A C 1
ATOM 641 O O . VAL A 1 87 ? 5.320 7.204 -22.625 1.00 80.81 87 VAL A O 1
ATOM 644 N N . ARG A 1 88 ? 5.769 6.030 -20.754 1.00 85.56 88 ARG A N 1
ATOM 645 C CA . ARG A 1 88 ? 7.230 6.157 -20.799 1.00 85.56 88 ARG A CA 1
ATOM 646 C C . ARG A 1 88 ? 7.852 4.785 -21.014 1.00 85.56 88 ARG A C 1
ATOM 648 O O . ARG A 1 88 ? 7.454 3.814 -20.379 1.00 85.56 88 ARG A O 1
ATOM 655 N N . LYS A 1 89 ? 8.852 4.714 -21.891 1.00 89.00 89 LYS A N 1
ATOM 656 C CA . LYS A 1 89 ? 9.702 3.529 -22.032 1.00 89.00 89 LYS A CA 1
ATOM 657 C C . LYS A 1 89 ? 10.911 3.708 -21.128 1.00 89.00 89 LYS A C 1
ATOM 659 O O . LYS A 1 89 ? 11.577 4.730 -21.237 1.00 89.00 89 LYS A O 1
ATOM 664 N N . LEU A 1 90 ? 11.198 2.748 -20.259 1.00 91.69 90 LEU A N 1
ATOM 665 C CA . LEU A 1 90 ? 12.390 2.795 -19.412 1.00 91.69 90 LEU A CA 1
ATOM 666 C C . LEU A 1 90 ? 13.637 2.371 -20.197 1.00 91.69 90 LEU A C 1
ATOM 668 O O . LEU A 1 90 ? 13.549 1.587 -21.146 1.00 91.69 90 LEU A O 1
ATOM 672 N N . VAL A 1 91 ? 14.795 2.914 -19.817 1.00 94.31 91 VAL A N 1
ATOM 673 C CA . VAL A 1 91 ? 16.104 2.442 -20.296 1.00 94.31 91 VAL A CA 1
ATOM 674 C C . VAL A 1 91 ? 16.392 1.056 -19.735 1.00 94.31 91 VAL A C 1
ATOM 676 O O . VAL A 1 91 ? 16.762 0.169 -20.499 1.00 94.31 91 VAL A O 1
ATOM 679 N N . ASP A 1 92 ? 16.173 0.902 -18.432 1.00 93.00 92 ASP A N 1
ATOM 680 C CA . ASP A 1 92 ? 16.244 -0.348 -17.692 1.00 93.00 92 ASP A CA 1
ATOM 681 C C . ASP A 1 92 ? 15.035 -0.434 -16.749 1.00 93.00 92 ASP A C 1
ATOM 683 O O . ASP A 1 92 ? 14.697 0.526 -16.056 1.00 93.00 92 ASP A O 1
ATOM 687 N N . GLY A 1 93 ? 14.349 -1.575 -16.778 1.00 90.94 93 GLY A N 1
ATOM 688 C CA . GLY A 1 93 ? 13.217 -1.872 -15.905 1.00 90.94 93 GLY A CA 1
ATOM 689 C C . GLY A 1 93 ? 13.591 -2.714 -14.685 1.00 90.94 93 GLY A C 1
ATOM 690 O O . GLY A 1 93 ? 12.713 -2.972 -13.864 1.00 90.94 93 GLY A O 1
ATOM 691 N N . GLY A 1 94 ? 14.838 -3.176 -14.563 1.00 93.56 94 GLY A N 1
ATOM 692 C CA . GLY A 1 94 ? 15.311 -4.045 -13.482 1.00 93.56 94 GLY A CA 1
ATOM 693 C C . GLY A 1 94 ? 14.981 -3.526 -12.079 1.00 93.56 94 GLY A C 1
ATOM 694 O O . GLY A 1 94 ? 14.342 -4.259 -11.321 1.00 93.56 94 GLY A O 1
ATOM 695 N N . PRO A 1 95 ? 15.298 -2.260 -11.739 1.00 93.69 95 PRO A N 1
ATOM 696 C CA . PRO A 1 95 ? 14.983 -1.691 -10.427 1.00 93.69 95 PRO A CA 1
ATOM 697 C C . PRO A 1 95 ? 13.485 -1.711 -10.094 1.00 93.69 95 PRO A C 1
ATOM 699 O O . PRO A 1 95 ? 13.103 -2.052 -8.974 1.00 93.69 95 PRO A O 1
ATOM 702 N N . LEU A 1 96 ? 12.624 -1.421 -11.078 1.00 91.56 96 LEU A N 1
ATOM 703 C CA . LEU A 1 96 ? 11.168 -1.459 -10.909 1.00 91.56 96 LEU A CA 1
ATOM 704 C C . LEU A 1 96 ? 10.666 -2.888 -10.655 1.00 91.56 96 LEU A C 1
ATOM 706 O O . LEU A 1 96 ? 9.848 -3.096 -9.760 1.00 91.56 96 LEU A O 1
ATOM 710 N N . HIS A 1 97 ? 11.166 -3.874 -11.406 1.00 91.38 97 HIS A N 1
ATOM 711 C CA . HIS A 1 97 ? 10.803 -5.280 -11.194 1.00 91.38 97 HIS A CA 1
ATOM 712 C C . HIS A 1 97 ? 11.287 -5.790 -9.835 1.00 91.38 97 HIS A C 1
ATOM 714 O O . HIS A 1 97 ? 10.535 -6.467 -9.138 1.00 91.38 97 HIS A O 1
ATOM 720 N N . ALA A 1 98 ? 12.513 -5.438 -9.438 1.00 94.12 98 ALA A N 1
ATOM 721 C CA . ALA A 1 98 ? 13.061 -5.801 -8.137 1.00 94.12 98 ALA A CA 1
ATOM 722 C C . ALA A 1 98 ? 12.238 -5.192 -6.994 1.00 94.12 98 ALA A C 1
ATOM 724 O O . ALA A 1 98 ? 11.930 -5.882 -6.025 1.00 94.12 98 ALA A O 1
ATOM 725 N N . TRP A 1 99 ? 11.841 -3.922 -7.112 1.00 94.75 99 TRP A N 1
ATOM 726 C CA . TRP A 1 99 ? 10.968 -3.277 -6.133 1.00 94.75 99 TRP A CA 1
ATOM 727 C C . TRP A 1 99 ? 9.595 -3.951 -6.054 1.00 94.75 99 TRP A C 1
ATOM 729 O O . TRP A 1 99 ? 9.175 -4.312 -4.959 1.00 94.75 99 TRP A O 1
ATOM 739 N N . ALA A 1 100 ? 8.938 -4.205 -7.191 1.00 92.06 100 ALA A N 1
ATOM 740 C CA . ALA A 1 100 ? 7.632 -4.867 -7.210 1.00 92.06 100 ALA A CA 1
ATOM 741 C C . ALA A 1 100 ? 7.705 -6.277 -6.600 1.00 92.06 100 ALA A C 1
ATOM 743 O O . ALA A 1 100 ? 6.876 -6.633 -5.769 1.00 92.06 100 ALA A O 1
ATOM 744 N N . GLY A 1 101 ? 8.752 -7.042 -6.930 1.00 92.19 101 GLY A N 1
ATOM 745 C CA . GLY A 1 101 ? 9.000 -8.353 -6.331 1.00 92.19 101 GLY A CA 1
ATOM 746 C C . GLY A 1 101 ? 9.194 -8.291 -4.813 1.00 92.19 101 GLY A C 1
ATOM 747 O O . GLY A 1 101 ? 8.672 -9.144 -4.101 1.00 92.19 101 GLY A O 1
ATOM 748 N N . ARG A 1 102 ? 9.880 -7.262 -4.290 1.00 93.62 102 ARG A N 1
ATOM 749 C CA . ARG A 1 102 ? 9.991 -7.049 -2.836 1.00 93.62 102 ARG A CA 1
ATOM 750 C C . ARG A 1 102 ? 8.647 -6.724 -2.197 1.00 93.62 102 ARG A C 1
ATOM 752 O O . ARG A 1 102 ? 8.359 -7.261 -1.133 1.00 93.62 102 ARG A O 1
ATOM 759 N N . VAL A 1 103 ? 7.842 -5.861 -2.816 1.00 92.06 103 VAL A N 1
ATOM 760 C CA . VAL A 1 103 ? 6.504 -5.507 -2.312 1.00 92.06 103 VAL A CA 1
ATOM 761 C C . VAL A 1 103 ? 5.618 -6.749 -2.233 1.00 92.06 103 VAL A C 1
ATOM 763 O O . VAL A 1 103 ? 5.013 -6.996 -1.195 1.00 92.06 103 VAL A O 1
ATOM 766 N N . GLU A 1 104 ? 5.612 -7.568 -3.285 1.00 88.56 104 GLU A N 1
ATOM 767 C CA . GLU A 1 104 ? 4.855 -8.825 -3.333 1.00 88.56 104 GLU A CA 1
ATOM 768 C C . GLU A 1 104 ? 5.355 -9.843 -2.290 1.00 88.56 104 GLU A C 1
ATOM 770 O O . GLU A 1 104 ? 4.551 -10.509 -1.644 1.00 88.56 104 GLU A O 1
ATOM 775 N N . ALA A 1 105 ? 6.671 -9.942 -2.071 1.00 89.69 105 ALA A N 1
ATOM 776 C CA . ALA A 1 105 ? 7.255 -10.923 -1.152 1.00 89.69 105 ALA A CA 1
ATOM 777 C C . ALA A 1 105 ? 7.210 -10.523 0.335 1.00 89.69 105 ALA A C 1
ATOM 779 O O . ALA A 1 105 ? 7.295 -11.390 1.202 1.00 89.69 105 ALA A O 1
ATOM 780 N N . SER A 1 106 ? 7.111 -9.229 0.658 1.00 87.31 106 SER A N 1
ATOM 781 C CA . SER A 1 106 ? 7.238 -8.740 2.045 1.00 87.31 106 SER A CA 1
ATOM 782 C C . SER A 1 106 ? 6.027 -9.055 2.929 1.00 87.31 106 SER A C 1
ATOM 784 O O . SER A 1 106 ? 6.122 -8.952 4.159 1.00 87.31 106 SER A O 1
ATOM 786 N N . GLY A 1 107 ? 4.890 -9.394 2.315 1.00 88.06 107 GLY A N 1
ATOM 787 C CA . GLY A 1 107 ? 3.585 -9.391 2.968 1.00 88.06 107 GLY A CA 1
ATOM 788 C C . GLY A 1 107 ? 3.136 -7.972 3.336 1.00 88.06 107 GLY A C 1
ATOM 789 O O . GLY A 1 107 ? 3.954 -7.070 3.541 1.00 88.06 107 GLY A O 1
ATOM 790 N N . ALA A 1 108 ? 1.826 -7.774 3.427 1.00 94.06 108 ALA A N 1
ATOM 791 C CA . ALA A 1 108 ? 1.240 -6.477 3.736 1.00 94.06 108 ALA A CA 1
ATOM 792 C C . ALA A 1 108 ? 0.649 -6.440 5.150 1.00 94.06 108 ALA A C 1
ATOM 794 O O . ALA A 1 108 ? 0.190 -7.457 5.677 1.00 94.06 108 ALA A O 1
ATOM 795 N N . ASP A 1 109 ? 0.643 -5.254 5.751 1.00 96.50 109 ASP A N 1
ATOM 796 C CA . ASP A 1 109 ? -0.237 -4.963 6.882 1.00 96.50 109 ASP A CA 1
ATOM 797 C C . ASP A 1 109 ? -1.558 -4.411 6.334 1.00 96.50 109 ASP A C 1
ATOM 799 O O . ASP A 1 109 ? -1.553 -3.620 5.393 1.00 96.50 109 ASP A O 1
ATOM 803 N N . PHE A 1 110 ? -2.686 -4.806 6.911 1.00 96.38 110 PHE A N 1
ATOM 804 C CA . PHE A 1 110 ? -4.009 -4.346 6.499 1.00 96.38 110 PHE A CA 1
ATOM 805 C C . PHE A 1 110 ? -4.429 -3.134 7.327 1.00 96.38 110 PHE A C 1
ATOM 807 O O . PHE A 1 110 ? -4.350 -3.160 8.556 1.00 96.38 110 PHE A O 1
ATOM 814 N N . VAL A 1 111 ? -4.906 -2.082 6.667 1.00 96.31 111 VAL A N 1
ATOM 815 C CA . VAL A 1 111 ? -5.406 -0.869 7.323 1.00 96.31 111 VAL A CA 1
ATOM 816 C C . VAL A 1 111 ? -6.929 -0.898 7.335 1.00 96.31 111 VAL A C 1
ATOM 818 O O . VAL A 1 111 ? -7.566 -0.594 6.331 1.00 96.31 111 VAL A O 1
ATOM 821 N N . SER A 1 112 ? -7.505 -1.238 8.487 1.00 95.44 112 SER A N 1
ATOM 822 C CA . SER A 1 112 ? -8.951 -1.218 8.701 1.00 95.44 112 SER A CA 1
ATOM 823 C C . SER A 1 112 ? -9.351 0.120 9.307 1.00 95.44 112 SER A C 1
ATOM 825 O O . SER A 1 112 ? -8.892 0.493 10.386 1.00 95.44 112 SER A O 1
ATOM 827 N N . TYR A 1 113 ? -10.224 0.859 8.636 1.00 94.31 113 TYR A N 1
ATOM 828 C CA . TYR A 1 113 ? -10.710 2.156 9.101 1.00 94.31 113 TYR A CA 1
ATOM 829 C C . TYR A 1 113 ? -12.150 2.364 8.654 1.00 94.31 113 TYR A C 1
ATOM 831 O O . TYR A 1 113 ? -12.668 1.664 7.787 1.00 94.31 113 TYR A O 1
ATOM 839 N N . ARG A 1 114 ? -12.811 3.364 9.235 1.00 90.44 114 ARG A N 1
ATOM 840 C CA . ARG A 1 114 ? -14.133 3.770 8.774 1.00 90.44 114 ARG A CA 1
ATOM 841 C C . ARG A 1 114 ? -14.021 5.006 7.894 1.00 90.44 114 ARG A C 1
ATOM 843 O O . ARG A 1 114 ? -13.545 6.042 8.337 1.00 90.44 114 ARG A O 1
ATOM 850 N N . GLN A 1 115 ? -14.521 4.938 6.664 1.00 85.94 115 GLN A N 1
ATOM 851 C CA . GLN A 1 115 ? -14.420 6.068 5.732 1.00 85.94 115 GLN A CA 1
ATOM 852 C C . GLN A 1 115 ? -15.134 7.339 6.230 1.00 85.94 115 GLN A C 1
ATOM 854 O O . GLN A 1 115 ? -14.655 8.445 5.984 1.00 85.94 115 GLN A O 1
ATOM 859 N N . VAL A 1 116 ? -16.254 7.186 6.950 1.00 86.81 116 VAL A N 1
ATOM 860 C CA . VAL A 1 116 ? -17.104 8.314 7.378 1.00 86.81 116 VAL A CA 1
ATOM 861 C C . VAL A 1 116 ? -16.397 9.281 8.334 1.00 86.81 116 VAL A C 1
ATOM 863 O O . VAL A 1 116 ? -16.690 10.470 8.310 1.00 86.81 116 VAL A O 1
ATOM 866 N N . ASP A 1 117 ? -15.482 8.784 9.168 1.00 90.50 117 ASP A N 1
ATOM 867 C CA . ASP A 1 117 ? -14.870 9.556 10.258 1.00 90.50 117 ASP A CA 1
ATOM 868 C C . ASP A 1 117 ? -13.420 9.154 10.596 1.00 90.50 117 ASP A C 1
ATOM 870 O O . ASP A 1 117 ? -12.777 9.793 11.424 1.00 90.50 117 ASP A O 1
ATOM 874 N N . GLY A 1 118 ? -12.877 8.116 9.962 1.00 90.69 118 GLY A N 1
ATOM 875 C CA . GLY A 1 118 ? -11.537 7.580 10.211 1.00 90.69 118 GLY A CA 1
ATOM 876 C C . GLY A 1 118 ? -10.521 7.851 9.103 1.00 90.69 118 GLY A C 1
ATOM 877 O O . GLY A 1 118 ? -9.337 7.617 9.317 1.00 90.69 118 GLY A O 1
ATOM 878 N N . THR A 1 119 ? -10.933 8.366 7.937 1.00 89.62 119 THR A N 1
ATOM 879 C CA . THR A 1 119 ? -10.040 8.562 6.773 1.00 89.62 119 THR A CA 1
ATOM 880 C C . THR A 1 119 ? -8.812 9.411 7.107 1.00 89.62 119 THR A C 1
ATOM 882 O O . THR A 1 119 ? -7.694 9.060 6.734 1.00 89.62 119 THR A O 1
ATOM 885 N N . GLN A 1 120 ? -8.994 10.501 7.860 1.00 89.56 120 GLN A N 1
ATOM 886 C CA . GLN A 1 120 ? -7.886 11.388 8.215 1.00 89.56 120 GLN A CA 1
ATOM 887 C C . GLN A 1 120 ? -6.887 10.728 9.174 1.00 89.56 120 GLN A C 1
ATOM 889 O O . GLN A 1 120 ? -5.675 10.862 9.000 1.00 89.56 120 GLN A O 1
ATOM 894 N N . LEU A 1 121 ? -7.395 9.980 10.156 1.00 92.19 121 LEU A N 1
ATOM 895 C CA . LEU A 1 121 ? -6.572 9.204 11.083 1.00 92.19 121 LEU A CA 1
ATOM 896 C C . LEU A 1 121 ? -5.812 8.097 10.341 1.00 92.19 121 LEU A C 1
ATOM 898 O O . LEU A 1 121 ? -4.616 7.916 10.566 1.00 92.19 121 LEU A O 1
ATOM 902 N N . ALA A 1 122 ? -6.482 7.412 9.410 1.00 93.19 122 ALA A N 1
ATOM 903 C CA . ALA A 1 122 ? -5.890 6.355 8.599 1.00 93.19 122 ALA A CA 1
ATOM 904 C C . ALA A 1 122 ? -4.745 6.894 7.741 1.00 93.19 122 ALA A C 1
ATOM 906 O O . ALA A 1 122 ? -3.660 6.324 7.750 1.00 93.19 122 ALA A O 1
ATOM 907 N N . PHE A 1 123 ? -4.940 8.034 7.074 1.00 92.12 123 PHE A N 1
ATOM 908 C CA . PHE A 1 123 ? -3.897 8.672 6.272 1.00 92.12 123 PHE A CA 1
ATOM 909 C C . PHE A 1 123 ? -2.658 9.024 7.111 1.00 92.12 123 PHE A C 1
ATOM 911 O O . PHE A 1 123 ? -1.532 8.717 6.715 1.00 92.12 123 PHE A O 1
ATOM 918 N N . ALA A 1 124 ? -2.850 9.641 8.283 1.00 91.38 124 ALA A N 1
ATOM 919 C CA . ALA A 1 124 ? -1.745 9.992 9.174 1.00 91.38 124 ALA A CA 1
ATOM 920 C C . ALA A 1 124 ? -0.979 8.744 9.641 1.00 91.38 124 ALA A C 1
ATOM 922 O O . ALA A 1 124 ? 0.252 8.731 9.640 1.00 91.38 124 ALA A O 1
ATOM 923 N N . PHE A 1 125 ? -1.702 7.679 9.986 1.00 94.44 125 PHE A N 1
ATOM 924 C CA . PHE A 1 125 ? -1.121 6.415 10.423 1.00 94.44 125 PHE A CA 1
ATOM 925 C C . PHE A 1 125 ? -0.364 5.686 9.303 1.00 94.44 125 PHE A C 1
ATOM 927 O O . PHE A 1 125 ? 0.786 5.284 9.483 1.00 94.44 125 PHE A O 1
ATOM 934 N N . VAL A 1 126 ? -0.966 5.596 8.115 1.00 94.50 126 VAL A N 1
ATOM 935 C CA . VAL A 1 126 ? -0.352 5.059 6.892 1.00 94.50 126 VAL A CA 1
ATOM 936 C C . VAL A 1 126 ? 0.957 5.782 6.587 1.00 94.50 126 VAL A C 1
ATOM 938 O O . VAL A 1 126 ? 1.967 5.132 6.330 1.00 94.50 126 VAL A O 1
ATOM 941 N N . SER A 1 127 ? 0.978 7.114 6.688 1.00 92.31 127 SER A N 1
ATOM 942 C CA . SER A 1 127 ? 2.196 7.903 6.479 1.00 92.31 127 SER A CA 1
ATOM 943 C C . SER A 1 127 ? 3.333 7.484 7.417 1.00 92.31 127 SER A C 1
ATOM 945 O O . SER A 1 127 ? 4.477 7.402 6.971 1.00 92.31 127 SER A O 1
ATOM 947 N N . LYS A 1 128 ? 3.041 7.197 8.695 1.00 93.56 128 LYS A N 1
ATOM 948 C CA . LYS A 1 128 ? 4.048 6.725 9.661 1.00 93.56 128 LYS A CA 1
ATOM 949 C C . LYS A 1 128 ? 4.565 5.334 9.307 1.00 93.56 128 LYS A C 1
ATOM 951 O O . LYS A 1 128 ? 5.772 5.113 9.306 1.00 93.56 128 LYS A O 1
ATOM 956 N N . LEU A 1 129 ? 3.670 4.405 8.973 1.00 94.88 129 LEU A N 1
ATOM 957 C CA . LEU A 1 129 ? 4.059 3.043 8.601 1.00 94.88 129 LEU A CA 1
ATOM 958 C C . LEU A 1 129 ? 4.912 3.021 7.324 1.00 94.88 129 LEU A C 1
ATOM 960 O O . LEU A 1 129 ? 5.912 2.304 7.263 1.00 94.88 129 LEU A O 1
ATOM 964 N N . LEU A 1 130 ? 4.572 3.839 6.326 1.00 93.81 130 LEU A N 1
ATOM 965 C CA . LEU A 1 130 ? 5.367 3.955 5.102 1.00 93.81 130 LEU A CA 1
ATOM 966 C C . LEU A 1 130 ? 6.754 4.545 5.365 1.00 93.81 130 LEU A C 1
ATOM 968 O O . LEU A 1 130 ? 7.728 4.044 4.810 1.00 93.81 130 LEU A O 1
ATOM 972 N N . ALA A 1 131 ? 6.871 5.528 6.264 1.00 91.44 131 ALA A N 1
ATOM 973 C CA . ALA A 1 131 ? 8.169 6.065 6.682 1.00 91.44 131 ALA A CA 1
ATOM 974 C C . ALA A 1 131 ? 9.070 5.009 7.357 1.00 91.44 131 ALA A C 1
ATOM 976 O O . ALA A 1 131 ? 10.291 5.144 7.357 1.00 91.44 131 ALA A O 1
ATOM 977 N N . GLN A 1 132 ? 8.485 3.933 7.889 1.00 92.69 132 GLN A N 1
ATOM 978 C CA . GLN A 1 132 ? 9.204 2.775 8.432 1.00 92.69 132 GLN A CA 1
ATOM 979 C C . GLN A 1 132 ? 9.485 1.681 7.388 1.00 92.69 132 GLN A C 1
ATOM 981 O O . GLN A 1 132 ? 9.941 0.594 7.740 1.00 92.69 132 GLN A O 1
ATOM 986 N N . GLY A 1 133 ? 9.184 1.928 6.110 1.00 92.88 133 GLY A N 1
ATOM 987 C CA . GLY A 1 133 ? 9.372 0.964 5.027 1.00 92.88 133 GLY A CA 1
ATOM 988 C C . GLY A 1 133 ? 8.358 -0.183 5.028 1.00 92.88 133 GLY A C 1
ATOM 989 O O . GLY A 1 133 ? 8.634 -1.245 4.467 1.00 92.88 133 GLY A O 1
ATOM 990 N N . ARG A 1 134 ? 7.194 -0.014 5.673 1.00 95.25 134 ARG A N 1
ATOM 991 C CA . ARG A 1 134 ? 6.129 -1.026 5.650 1.00 95.25 134 ARG A CA 1
ATOM 992 C C . ARG A 1 134 ? 5.441 -1.074 4.285 1.00 95.25 134 ARG A C 1
ATOM 994 O O . ARG A 1 134 ? 5.360 -0.080 3.571 1.00 95.25 134 ARG A O 1
ATOM 1001 N N . VAL A 1 135 ? 4.913 -2.252 3.968 1.00 95.44 135 VAL A N 1
ATOM 1002 C CA . VAL A 1 135 ? 4.038 -2.510 2.821 1.00 95.44 135 VAL A CA 1
ATOM 1003 C C . VAL A 1 135 ? 2.622 -2.665 3.356 1.00 95.44 135 VAL A C 1
ATOM 1005 O O . VAL A 1 135 ? 2.417 -3.405 4.319 1.00 95.44 135 VAL A O 1
ATOM 1008 N N . LEU A 1 136 ? 1.663 -1.956 2.766 1.00 95.38 136 LEU A N 1
ATOM 1009 C CA . LEU A 1 136 ? 0.317 -1.808 3.308 1.00 95.38 136 LEU A CA 1
ATOM 1010 C C . LEU A 1 136 ? -0.743 -2.191 2.280 1.00 95.38 136 LEU A C 1
ATOM 1012 O O . LEU A 1 136 ? -0.734 -1.714 1.147 1.00 95.38 136 LEU A O 1
ATOM 1016 N N . PHE A 1 137 ? -1.709 -2.995 2.703 1.00 93.56 137 PHE A N 1
ATOM 1017 C CA . PHE A 1 137 ? -2.997 -3.076 2.046 1.00 93.56 137 PHE A CA 1
ATOM 1018 C C . PHE A 1 137 ? -3.890 -1.986 2.637 1.00 93.56 137 PHE A C 1
ATOM 1020 O O . PHE A 1 137 ? -4.243 -2.012 3.817 1.00 93.56 137 PHE A O 1
ATOM 1027 N N . TRP A 1 138 ? -4.245 -1.022 1.800 1.00 90.62 138 TRP A N 1
ATOM 1028 C CA . TRP A 1 138 ? -5.210 0.022 2.119 1.00 90.62 138 TRP A CA 1
ATOM 1029 C C . TRP A 1 138 ? -6.182 0.100 0.949 1.00 90.62 138 TRP A C 1
ATOM 1031 O O . TRP A 1 138 ? -5.755 0.409 -0.159 1.00 90.62 138 TRP A O 1
ATOM 1041 N N . ASP A 1 139 ? -7.448 -0.240 1.163 1.00 80.31 139 ASP A N 1
ATOM 1042 C CA . ASP A 1 139 ? -8.506 -0.335 0.141 1.00 80.31 139 ASP A CA 1
ATOM 1043 C C . ASP A 1 139 ? -8.663 0.928 -0.738 1.00 80.31 139 ASP A C 1
ATOM 1045 O O . ASP A 1 139 ? -8.970 0.829 -1.926 1.00 80.31 139 ASP A O 1
ATOM 1049 N N . HIS A 1 140 ? -8.369 2.115 -0.205 1.00 75.06 140 HIS A N 1
ATOM 1050 C CA . HIS A 1 140 ? -8.347 3.378 -0.946 1.00 75.06 140 HIS A CA 1
ATOM 1051 C C . HIS A 1 140 ? -7.239 3.450 -2.009 1.00 75.06 140 HIS A C 1
ATOM 1053 O O . HIS A 1 140 ? -7.324 4.243 -2.946 1.00 75.06 140 HIS A O 1
ATOM 1059 N N . TRP A 1 141 ? -6.206 2.617 -1.876 1.00 73.94 141 TRP A N 1
ATOM 1060 C CA . TRP A 1 141 ? -5.055 2.546 -2.777 1.00 73.94 141 TRP A CA 1
ATOM 1061 C C . TRP A 1 141 ? -4.971 1.224 -3.544 1.00 73.94 141 TRP A C 1
ATOM 1063 O O . TRP A 1 141 ? -4.763 1.193 -4.752 1.00 73.94 141 TRP A O 1
ATOM 1073 N N . SER A 1 142 ? -5.079 0.120 -2.809 1.00 72.38 142 SER A N 1
ATOM 1074 C CA . SER A 1 142 ? -4.757 -1.239 -3.259 1.00 72.38 142 SER A CA 1
ATOM 1075 C C . SER A 1 142 ? -5.869 -1.850 -4.107 1.00 72.38 142 SER A C 1
ATOM 1077 O O . SER A 1 142 ? -5.685 -2.915 -4.691 1.00 72.38 142 SER A O 1
ATOM 1079 N N . LEU A 1 143 ? -7.017 -1.175 -4.181 1.00 72.44 143 LEU A N 1
ATOM 1080 C CA . LEU A 1 143 ? -8.126 -1.527 -5.046 1.00 72.44 143 LEU A CA 1
ATOM 1081 C C . LEU A 1 143 ? -8.337 -0.416 -6.079 1.00 72.44 143 LEU A C 1
ATOM 1083 O O . LEU A 1 143 ? -8.068 0.755 -5.797 1.00 72.44 143 LEU A O 1
ATOM 1087 N N . PRO A 1 144 ? -8.814 -0.753 -7.291 1.00 60.09 144 PRO A N 1
ATOM 1088 C CA . PRO A 1 144 ? -9.120 0.239 -8.304 1.00 60.09 144 PRO A CA 1
ATOM 1089 C C . PRO A 1 144 ? -9.946 1.386 -7.717 1.00 60.09 144 PRO A C 1
ATOM 1091 O O . PRO A 1 144 ? -11.020 1.163 -7.172 1.00 60.09 144 PRO A O 1
ATOM 1094 N N . ARG A 1 145 ? -9.500 2.629 -7.917 1.00 51.81 145 ARG A N 1
ATOM 1095 C CA . ARG A 1 145 ? -10.192 3.849 -7.456 1.00 51.81 145 ARG A CA 1
ATOM 1096 C C . ARG A 1 145 ? -11.687 3.878 -7.813 1.00 51.81 145 ARG A C 1
ATOM 1098 O O . ARG A 1 145 ? -12.505 4.420 -7.083 1.00 51.81 145 ARG A O 1
ATOM 1105 N N . ARG A 1 146 ? -12.060 3.248 -8.935 1.00 45.38 146 ARG A N 1
ATOM 1106 C CA . ARG A 1 146 ? -13.457 3.087 -9.373 1.00 45.38 146 ARG A CA 1
ATOM 1107 C C . ARG A 1 146 ? -14.279 2.131 -8.495 1.00 45.38 146 ARG A C 1
ATOM 1109 O O . ARG A 1 146 ? -15.474 2.368 -8.345 1.00 45.38 146 ARG A O 1
ATOM 1116 N N . LEU A 1 1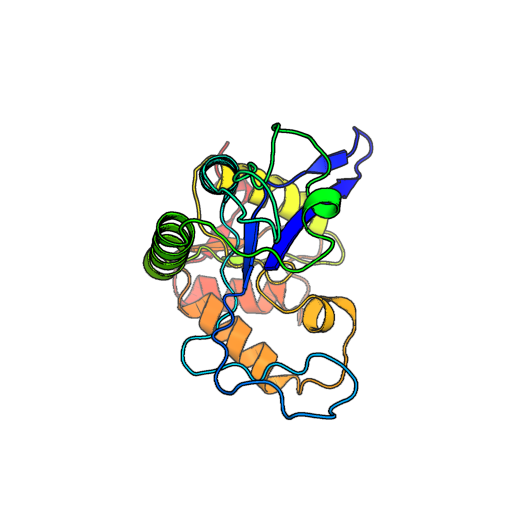47 ? -13.653 1.107 -7.912 1.00 48.75 147 LEU A N 1
ATOM 1117 C CA . LEU A 1 147 ? -14.260 0.208 -6.924 1.00 48.75 147 LEU A CA 1
ATOM 1118 C C . LEU A 1 147 ? -14.480 0.923 -5.593 1.00 48.75 147 LEU A C 1
ATOM 1120 O O . LEU A 1 147 ? -15.576 0.856 -5.049 1.00 48.75 147 LEU A O 1
ATOM 1124 N N . THR A 1 148 ? -13.476 1.663 -5.115 1.00 50.22 148 THR A N 1
ATOM 1125 C CA . THR A 1 148 ? -13.545 2.326 -3.805 1.00 50.22 148 THR A CA 1
ATOM 1126 C C . THR A 1 148 ? -14.399 3.604 -3.821 1.00 50.22 148 THR A C 1
ATOM 1128 O O . THR A 1 148 ? -14.999 3.950 -2.807 1.00 50.22 148 THR A O 1
ATOM 1131 N N . GLU A 1 149 ? -14.504 4.310 -4.958 1.00 45.03 149 GLU A N 1
ATOM 1132 C CA . GLU A 1 149 ? -15.176 5.623 -5.032 1.00 45.03 149 GLU A CA 1
ATOM 1133 C C . GLU A 1 149 ? -16.425 5.683 -5.938 1.00 45.03 149 GLU A C 1
ATOM 1135 O O . GLU A 1 149 ? -17.246 6.579 -5.746 1.00 45.03 149 GLU A O 1
ATOM 1140 N N . ARG A 1 150 ? -16.599 4.799 -6.941 1.00 44.47 150 ARG A N 1
ATOM 1141 C CA . ARG A 1 150 ? -17.616 5.000 -8.005 1.00 44.47 150 ARG A CA 1
ATOM 1142 C C . ARG A 1 150 ? -18.656 3.902 -8.222 1.00 44.47 150 ARG A C 1
ATOM 1144 O O . ARG A 1 150 ? -19.561 4.155 -9.011 1.00 44.47 150 ARG A O 1
ATOM 1151 N N . ARG A 1 151 ? -18.601 2.751 -7.537 1.00 47.09 151 ARG A N 1
ATOM 1152 C CA . ARG A 1 151 ? -19.609 1.669 -7.669 1.00 47.09 151 ARG A CA 1
ATOM 1153 C C . ARG A 1 151 ? -20.020 1.385 -9.133 1.00 47.09 151 ARG A C 1
ATOM 1155 O O . ARG A 1 151 ? -21.190 1.129 -9.413 1.00 47.09 151 ARG A O 1
ATOM 1162 N N . GLU A 1 152 ? -19.087 1.466 -10.090 1.00 47.25 152 GLU A N 1
ATOM 1163 C CA . GLU A 1 152 ? -19.328 0.848 -11.402 1.00 47.25 152 GLU A CA 1
ATOM 1164 C C . GLU A 1 152 ? -19.460 -0.662 -11.170 1.00 47.25 152 GLU A C 1
ATOM 1166 O O . GLU A 1 152 ? -18.736 -1.189 -10.330 1.00 47.25 152 GLU A O 1
ATOM 1171 N N . GLN A 1 153 ? -20.402 -1.310 -11.871 1.00 51.81 153 GLN A N 1
ATOM 1172 C CA . GLN A 1 153 ? -20.907 -2.680 -11.667 1.00 51.81 153 GLN A CA 1
ATOM 1173 C C . GLN A 1 153 ? -19.811 -3.754 -11.531 1.00 51.81 153 GLN A C 1
ATOM 1175 O O . GLN A 1 153 ? -19.571 -4.547 -12.440 1.00 51.81 153 GLN A O 1
ATOM 1180 N N . VAL A 1 154 ? -19.157 -3.816 -10.381 1.00 55.25 154 VAL A N 1
ATOM 1181 C CA . VAL A 1 154 ? -18.414 -4.987 -9.943 1.00 55.25 154 VAL A CA 1
ATOM 1182 C C . VAL A 1 154 ? -19.291 -5.654 -8.900 1.00 55.25 154 VAL A C 1
ATOM 1184 O O . VAL A 1 154 ? -19.724 -4.974 -7.972 1.00 55.25 154 VAL A O 1
ATOM 1187 N N . PRO A 1 155 ? -19.638 -6.938 -9.085 1.00 61.91 155 PRO A N 1
ATOM 1188 C CA . PRO A 1 155 ? -20.443 -7.650 -8.108 1.00 61.91 155 PRO A CA 1
ATOM 1189 C C . PRO A 1 155 ? -19.779 -7.570 -6.728 1.00 61.91 155 PRO A C 1
ATOM 1191 O O . PRO A 1 155 ? -18.557 -7.677 -6.630 1.00 61.91 155 PRO A O 1
ATOM 1194 N N . ASP A 1 156 ? -20.581 -7.394 -5.679 1.00 67.06 156 ASP A N 1
ATOM 1195 C CA . ASP A 1 156 ? -20.070 -7.202 -4.314 1.00 67.06 156 ASP A CA 1
ATOM 1196 C C . ASP A 1 156 ? -19.251 -8.415 -3.829 1.00 67.06 156 ASP A C 1
ATOM 1198 O O . ASP A 1 156 ? -18.244 -8.253 -3.149 1.00 67.06 156 ASP A O 1
ATOM 1202 N N . ALA A 1 157 ? -19.611 -9.632 -4.257 1.00 74.50 157 ALA A N 1
ATOM 1203 C CA . ALA A 1 157 ? -18.968 -10.868 -3.802 1.00 74.50 157 ALA A CA 1
ATOM 1204 C C . ALA A 1 157 ? -17.455 -10.961 -4.125 1.00 74.50 157 ALA A C 1
ATOM 1206 O O . ALA A 1 157 ? -16.675 -11.123 -3.194 1.00 74.50 157 ALA A O 1
ATOM 1207 N N . PRO A 1 158 ? -16.985 -10.784 -5.378 1.00 73.94 158 PRO A N 1
ATOM 1208 C CA . PRO A 1 158 ? -15.552 -10.725 -5.680 1.00 73.94 158 PRO A CA 1
ATOM 1209 C C . PRO A 1 158 ? -14.766 -9.656 -4.910 1.00 73.94 158 PRO A C 1
ATOM 1211 O O . PRO A 1 158 ? -13.574 -9.833 -4.660 1.00 73.94 158 PRO A O 1
ATOM 1214 N N . LEU A 1 159 ? -15.403 -8.527 -4.582 1.00 73.62 159 LEU A N 1
ATOM 1215 C CA . LEU A 1 159 ? -14.773 -7.458 -3.809 1.00 73.62 159 LEU A CA 1
ATOM 1216 C C . LEU A 1 159 ? -14.628 -7.863 -2.340 1.00 73.62 159 LEU A C 1
ATOM 1218 O O . LEU A 1 159 ? -13.544 -7.724 -1.775 1.00 73.62 159 LEU A O 1
ATOM 1222 N N . ASP A 1 160 ? -15.701 -8.391 -1.754 1.00 77.69 160 ASP A N 1
ATOM 1223 C CA . ASP A 1 160 ? -15.703 -8.915 -0.391 1.00 77.69 160 ASP A CA 1
ATOM 1224 C C . ASP A 1 160 ? -14.689 -10.064 -0.246 1.00 77.69 160 ASP A C 1
ATOM 1226 O O . ASP A 1 160 ? -13.923 -10.083 0.717 1.00 77.69 160 ASP A O 1
ATOM 1230 N N . ASP A 1 161 ? -14.607 -10.968 -1.229 1.00 81.94 161 ASP A N 1
ATOM 1231 C CA . ASP A 1 161 ? -13.623 -12.057 -1.260 1.00 81.94 161 ASP A CA 1
ATOM 1232 C C . ASP A 1 161 ? -12.189 -11.512 -1.284 1.00 81.94 161 ASP A C 1
ATOM 1234 O O . ASP A 1 161 ? -11.356 -11.920 -0.476 1.00 81.94 161 ASP A O 1
ATOM 1238 N N . ALA A 1 162 ? -11.902 -10.532 -2.148 1.00 81.69 162 ALA A N 1
ATOM 1239 C CA . ALA A 1 162 ? -10.577 -9.921 -2.229 1.00 81.69 162 ALA A CA 1
ATOM 1240 C C . ALA A 1 162 ? -10.180 -9.195 -0.930 1.00 81.69 162 ALA A C 1
ATOM 1242 O O . ALA A 1 162 ? -9.023 -9.274 -0.508 1.00 81.69 162 ALA A O 1
ATOM 1243 N N . LEU A 1 163 ? -11.123 -8.501 -0.284 1.00 84.75 163 LEU A N 1
ATOM 1244 C CA . LEU A 1 163 ? -10.904 -7.845 1.007 1.00 84.75 163 LEU A CA 1
ATOM 1245 C C . LEU A 1 163 ? -10.645 -8.865 2.119 1.00 84.75 163 LEU A C 1
ATOM 1247 O O . LEU A 1 163 ? -9.705 -8.699 2.898 1.00 84.75 163 LEU A O 1
ATOM 1251 N N . LEU A 1 164 ? -11.437 -9.937 2.180 1.00 86.81 164 LEU A N 1
ATOM 1252 C CA . LEU A 1 164 ? -11.263 -11.004 3.164 1.00 86.81 164 LEU A CA 1
ATOM 1253 C C . LEU A 1 164 ? -9.949 -11.758 2.961 1.00 86.81 164 LEU A C 1
ATOM 1255 O O . LEU A 1 164 ? -9.271 -12.067 3.942 1.00 86.81 164 LEU A O 1
ATOM 1259 N N . ASP A 1 165 ? -9.557 -12.026 1.719 1.00 89.00 165 ASP A N 1
ATOM 1260 C CA . ASP A 1 165 ? -8.280 -12.663 1.403 1.00 89.00 165 ASP A CA 1
ATOM 1261 C C . ASP A 1 165 ? -7.100 -11.765 1.786 1.00 89.00 165 ASP A C 1
ATOM 1263 O O . ASP A 1 165 ? -6.135 -12.235 2.400 1.00 89.00 165 ASP A O 1
ATOM 1267 N N . ALA A 1 166 ? -7.188 -10.459 1.512 1.00 89.62 166 ALA A N 1
ATOM 1268 C CA . ALA A 1 166 ? -6.194 -9.487 1.957 1.00 89.62 166 ALA A CA 1
ATOM 1269 C C . ALA A 1 166 ? -6.102 -9.433 3.490 1.00 89.62 166 ALA A C 1
ATOM 1271 O O . ALA A 1 166 ? -5.003 -9.451 4.038 1.00 89.62 166 ALA A O 1
ATOM 1272 N N . LEU A 1 167 ? -7.237 -9.433 4.193 1.00 92.00 167 LEU A N 1
ATOM 1273 C CA . LEU A 1 167 ? -7.285 -9.425 5.656 1.00 92.00 167 LEU A CA 1
ATOM 1274 C C . LEU A 1 167 ? -6.680 -10.700 6.259 1.00 92.00 167 LEU A C 1
ATOM 1276 O O . LEU A 1 167 ? -5.919 -10.630 7.223 1.00 92.00 167 LEU A O 1
ATOM 1280 N N . ARG A 1 168 ? -6.991 -11.869 5.688 1.00 91.62 168 ARG A N 1
ATOM 1281 C CA . ARG A 1 168 ? -6.486 -13.173 6.154 1.00 91.62 168 ARG A CA 1
ATOM 1282 C C . ARG A 1 168 ? -4.997 -13.364 5.892 1.00 91.62 168 ARG A C 1
ATOM 1284 O O . ARG A 1 168 ? -4.323 -14.003 6.692 1.00 91.62 168 ARG A O 1
ATOM 1291 N N . SER A 1 169 ? -4.495 -12.842 4.775 1.00 91.44 169 SER A N 1
ATOM 1292 C CA . SER A 1 169 ? -3.072 -12.912 4.418 1.00 91.44 169 SER A CA 1
ATOM 1293 C C . SER A 1 169 ? -2.231 -11.799 5.049 1.00 91.44 169 SER A C 1
ATOM 1295 O O . SER A 1 169 ? -1.000 -11.843 4.977 1.00 91.44 169 SER A O 1
ATOM 1297 N N . ALA A 1 170 ? -2.871 -10.819 5.692 1.00 94.62 170 ALA A N 1
ATOM 1298 C CA . ALA A 1 170 ? -2.181 -9.723 6.344 1.00 94.62 170 ALA A CA 1
ATOM 1299 C C . ALA A 1 170 ? -1.345 -10.205 7.532 1.00 94.62 170 ALA A C 1
ATOM 1301 O O . ALA A 1 170 ? -1.804 -10.956 8.398 1.00 94.62 170 ALA A O 1
ATOM 1302 N N . ARG A 1 171 ? -0.124 -9.674 7.629 1.00 93.69 171 ARG A N 1
ATOM 1303 C CA . ARG A 1 171 ? 0.761 -9.916 8.782 1.00 93.69 171 ARG A CA 1
ATOM 1304 C C . ARG A 1 171 ? 0.163 -9.359 10.071 1.00 93.69 171 ARG A C 1
ATOM 1306 O O . ARG A 1 171 ? 0.348 -9.918 11.146 1.00 93.69 171 ARG A O 1
ATOM 1313 N N . CYS A 1 172 ? -0.509 -8.222 9.941 1.00 95.12 172 CYS A N 1
ATOM 1314 C CA . CYS A 1 172 ? -1.134 -7.471 11.012 1.00 95.12 172 CYS A CA 1
ATOM 1315 C C . CYS A 1 172 ? -2.324 -6.704 10.435 1.00 95.12 172 CYS A C 1
ATOM 1317 O O . CYS A 1 172 ? -2.237 -6.200 9.314 1.00 95.12 172 CYS A O 1
ATOM 1319 N N . VAL A 1 173 ? -3.402 -6.590 11.204 1.00 97.12 173 VAL A N 1
ATOM 1320 C CA . VAL A 1 173 ? -4.549 -5.739 10.887 1.00 97.12 173 VAL A CA 1
ATOM 1321 C C . VAL A 1 173 ? -4.565 -4.578 11.872 1.00 97.12 173 VAL A C 1
ATOM 1323 O O . VAL A 1 173 ? -4.820 -4.761 13.063 1.00 97.12 173 VAL A O 1
ATOM 1326 N N . TRP A 1 174 ? -4.304 -3.377 11.369 1.00 97.88 174 TRP A N 1
ATOM 1327 C CA . TRP A 1 174 ? -4.328 -2.143 12.141 1.00 97.88 174 TRP A CA 1
ATOM 1328 C C . TRP A 1 174 ? -5.730 -1.541 12.121 1.00 97.88 174 TRP A C 1
ATOM 1330 O O . TRP A 1 174 ? -6.181 -1.042 11.090 1.00 97.88 174 TRP A O 1
ATOM 1340 N N . GLY A 1 175 ? -6.412 -1.575 13.265 1.00 97.00 175 GLY A N 1
ATOM 1341 C CA . GLY A 1 175 ? -7.701 -0.917 13.442 1.00 97.00 175 GLY A CA 1
ATOM 1342 C C . GLY A 1 175 ? -7.533 0.560 13.783 1.00 97.00 175 GLY A C 1
ATOM 1343 O O . GLY A 1 175 ? -7.058 0.904 14.869 1.00 97.00 175 GLY A O 1
ATOM 1344 N N . ILE A 1 176 ? -7.948 1.435 12.868 1.00 96.88 176 ILE A N 1
ATOM 1345 C CA . ILE A 1 176 ? -7.983 2.888 13.048 1.00 96.88 176 ILE A CA 1
ATOM 1346 C C . ILE A 1 176 ? -9.296 3.263 13.744 1.00 96.88 176 ILE A C 1
ATOM 1348 O O . ILE A 1 176 ? -10.310 3.533 13.096 1.00 96.88 176 ILE A O 1
ATOM 1352 N N . GLN A 1 177 ? -9.286 3.260 15.077 1.00 95.12 177 GLN A N 1
ATOM 1353 C CA . GLN A 1 177 ? -10.487 3.482 15.881 1.00 95.12 177 GLN A CA 1
ATOM 1354 C C . GLN A 1 177 ? -10.929 4.956 15.874 1.00 95.12 177 GLN A C 1
ATOM 1356 O O . GLN A 1 177 ? -10.476 5.774 16.670 1.00 95.12 177 GLN A O 1
ATOM 1361 N N . SER A 1 178 ? -11.840 5.285 14.962 1.00 94.69 178 SER A N 1
ATOM 1362 C CA . SER A 1 178 ? -12.652 6.506 14.963 1.00 94.69 178 SER A CA 1
ATOM 1363 C C . SER A 1 178 ? -13.955 6.316 15.769 1.00 94.69 178 SER A C 1
ATOM 1365 O O . SER A 1 178 ? -14.309 5.177 16.094 1.00 94.69 178 SER A O 1
ATOM 1367 N N . PRO A 1 179 ? -14.712 7.388 16.093 1.00 96.00 179 PRO A N 1
ATOM 1368 C CA . PRO A 1 179 ? -15.928 7.293 16.912 1.00 96.00 179 PRO A CA 1
ATOM 1369 C C . PRO A 1 179 ? -16.957 6.248 16.448 1.00 96.00 179 PRO A C 1
ATOM 1371 O O . PRO A 1 179 ? -17.614 5.621 17.276 1.00 96.00 179 PRO A O 1
ATOM 1374 N N . ARG A 1 180 ? -17.093 6.029 15.134 1.00 93.88 180 ARG A N 1
ATOM 1375 C CA . ARG A 1 180 ? -18.033 5.067 14.530 1.00 93.88 180 ARG A CA 1
ATOM 1376 C C . ARG A 1 180 ? -17.361 3.794 14.015 1.00 93.88 180 ARG A C 1
ATOM 1378 O O . ARG A 1 180 ? -17.980 3.041 13.259 1.00 93.88 180 ARG A O 1
ATOM 1385 N N . TYR A 1 181 ? -16.116 3.528 14.406 1.00 94.81 181 TYR A N 1
ATOM 1386 C CA . TYR A 1 181 ? -15.359 2.371 13.921 1.00 94.81 181 TYR A CA 1
ATOM 1387 C C . TYR A 1 181 ? -16.043 1.032 14.244 1.00 94.81 181 TYR A C 1
ATOM 1389 O O . TYR A 1 181 ? -16.134 0.166 13.375 1.00 94.81 181 TYR A O 1
ATOM 1397 N N . PHE A 1 182 ? -16.598 0.893 15.453 1.00 95.94 182 PHE A N 1
ATOM 1398 C CA . PHE A 1 182 ? -17.306 -0.313 15.911 1.00 95.94 182 PHE A CA 1
ATOM 1399 C C . PHE A 1 182 ? -18.829 -0.256 15.727 1.00 95.94 182 PHE A C 1
ATOM 1401 O O . PHE A 1 182 ? -19.559 -0.995 16.384 1.00 95.94 182 PHE A O 1
ATOM 1408 N N . GLU A 1 183 ? -19.338 0.620 14.858 1.00 92.88 183 GLU A N 1
ATOM 1409 C CA . GLU A 1 183 ? -20.775 0.674 14.586 1.00 92.88 183 GLU A CA 1
ATOM 1410 C C . GLU A 1 183 ? -21.271 -0.695 14.069 1.00 92.88 183 GLU A C 1
ATOM 1412 O O . GLU A 1 183 ? -20.692 -1.223 13.108 1.00 92.88 183 GLU A O 1
ATOM 1417 N N . PRO A 1 184 ? -22.315 -1.291 14.679 1.00 92.88 184 PRO A N 1
ATOM 1418 C CA . PRO A 1 184 ? -22.802 -2.612 14.294 1.00 92.88 184 PRO A CA 1
ATOM 1419 C C . PRO A 1 184 ? -23.145 -2.706 12.804 1.00 92.88 184 PRO A C 1
ATOM 1421 O O . PRO A 1 184 ? -23.744 -1.801 12.227 1.00 92.88 184 PRO A O 1
ATOM 1424 N N . GLY A 1 185 ? -22.756 -3.815 12.173 1.00 85.06 185 GLY A N 1
ATOM 1425 C CA . GLY A 1 185 ? -22.992 -4.064 10.747 1.00 85.06 185 GLY A CA 1
ATOM 1426 C C . GLY A 1 185 ? -22.022 -3.360 9.791 1.00 85.06 185 GLY A C 1
ATOM 1427 O O . GLY A 1 185 ? -22.045 -3.659 8.596 1.00 85.06 185 GLY A O 1
ATOM 1428 N N . SER A 1 186 ? -21.147 -2.480 10.284 1.00 85.88 186 SER A N 1
ATOM 1429 C CA . SER A 1 186 ? -20.127 -1.838 9.452 1.00 85.88 186 SER A CA 1
ATOM 1430 C C . SER A 1 186 ? -19.013 -2.800 9.029 1.00 85.88 186 SER A C 1
ATOM 1432 O O . SER A 1 186 ? -18.694 -3.752 9.742 1.00 85.88 186 SER A O 1
ATOM 1434 N N . TYR A 1 187 ? -18.399 -2.531 7.871 1.00 87.38 187 TYR A N 1
ATOM 1435 C CA . TYR A 1 187 ? -17.240 -3.289 7.387 1.00 87.38 187 TYR A CA 1
ATOM 1436 C C . TYR A 1 187 ? -16.080 -3.253 8.385 1.00 87.38 187 TYR A C 1
ATOM 1438 O O . TYR A 1 187 ? -15.580 -4.307 8.759 1.00 87.38 187 TYR A O 1
ATOM 1446 N N . SER A 1 188 ? -15.744 -2.076 8.920 1.00 89.38 188 SER A N 1
ATOM 1447 C CA . SER A 1 188 ? -14.680 -1.917 9.918 1.00 89.38 188 SER A CA 1
ATOM 1448 C C . SER A 1 188 ? -14.898 -2.765 11.177 1.00 89.38 188 SER A C 1
ATOM 1450 O O . SER A 1 188 ? -13.951 -3.347 11.704 1.00 89.38 188 SER A O 1
ATOM 1452 N N . ALA A 1 189 ? -16.146 -2.901 11.644 1.00 91.75 189 ALA A N 1
ATOM 1453 C CA . ALA A 1 189 ? -16.464 -3.772 12.773 1.00 91.75 189 ALA A CA 1
ATOM 1454 C C . ALA A 1 189 ? -16.264 -5.261 12.432 1.00 91.75 189 ALA A C 1
ATOM 1456 O O . ALA A 1 189 ? -15.654 -5.985 13.220 1.00 91.75 189 ALA A O 1
ATOM 1457 N N . LYS A 1 190 ? -16.722 -5.702 11.250 1.00 91.31 190 LYS A N 1
ATOM 1458 C CA . LYS A 1 190 ? -16.554 -7.086 10.764 1.00 91.31 190 LYS A CA 1
ATOM 1459 C C . LYS A 1 190 ? -15.082 -7.450 10.556 1.00 91.31 190 LYS A C 1
ATOM 1461 O O . LYS A 1 190 ? -14.656 -8.543 10.926 1.00 91.31 190 LYS A O 1
ATOM 1466 N N . GLU A 1 191 ? -14.298 -6.539 9.987 1.00 93.56 191 GLU A N 1
ATOM 1467 C CA . GLU A 1 191 ? -12.855 -6.701 9.802 1.00 93.56 191 GLU A CA 1
ATOM 1468 C C . GLU A 1 191 ? -12.142 -6.842 11.147 1.00 93.56 191 GLU A C 1
ATOM 1470 O O . GLU A 1 191 ? -11.361 -7.773 11.334 1.00 93.56 191 GLU A O 1
ATOM 1475 N N . ALA A 1 192 ? -12.450 -5.969 12.112 1.00 94.56 192 ALA A N 1
ATOM 1476 C CA . ALA A 1 192 ? -11.867 -6.032 13.447 1.00 94.56 192 ALA A CA 1
ATOM 1477 C C . ALA A 1 192 ? -12.221 -7.336 14.176 1.00 94.56 192 ALA A C 1
ATOM 1479 O O . ALA A 1 192 ? -11.360 -7.939 14.813 1.00 94.56 192 ALA A O 1
ATOM 1480 N N . GLU A 1 193 ? -13.473 -7.788 14.091 1.00 95.19 193 GLU A N 1
ATOM 1481 C CA . GLU A 1 193 ? -13.905 -9.075 14.644 1.00 95.19 193 GLU A CA 1
ATOM 1482 C C . GLU A 1 193 ? -13.151 -10.245 14.002 1.00 95.19 193 GLU A C 1
ATOM 1484 O O . GLU A 1 193 ? -12.563 -11.070 14.706 1.00 95.19 193 GLU A O 1
ATOM 1489 N N . THR A 1 194 ? -13.085 -10.267 12.670 1.00 94.75 194 THR A N 1
ATOM 1490 C CA . THR A 1 194 ? -12.375 -11.306 11.917 1.00 94.75 194 THR A CA 1
ATOM 1491 C C . THR A 1 194 ? -10.893 -11.328 12.290 1.00 94.75 194 THR A C 1
ATOM 1493 O O . THR A 1 194 ? -10.364 -12.374 12.659 1.00 94.75 194 THR A O 1
ATOM 1496 N N . ALA A 1 195 ? -10.223 -10.179 12.295 1.00 95.81 195 ALA A N 1
ATOM 1497 C CA . ALA A 1 195 ? -8.813 -10.068 12.653 1.00 95.81 195 ALA A CA 1
ATOM 1498 C C . ALA A 1 195 ? -8.526 -10.465 14.112 1.00 95.81 195 ALA A C 1
ATOM 1500 O O . ALA A 1 195 ? -7.508 -11.091 14.412 1.00 95.81 195 ALA A O 1
ATOM 1501 N N . ARG A 1 196 ? -9.435 -10.146 15.043 1.00 96.25 196 ARG A N 1
ATOM 1502 C CA . ARG A 1 196 ? -9.333 -10.614 16.434 1.00 96.25 196 ARG A CA 1
ATOM 1503 C C . ARG A 1 196 ? -9.449 -12.128 16.519 1.00 96.25 196 ARG A C 1
ATOM 1505 O O . ARG A 1 196 ? -8.658 -12.738 17.229 1.00 96.25 196 ARG A O 1
ATOM 1512 N N . SER A 1 197 ? -10.373 -12.729 15.768 1.00 95.81 197 SER A N 1
ATOM 1513 C CA . SER A 1 197 ? -10.517 -14.189 15.710 1.00 95.81 197 SER A CA 1
ATOM 1514 C C . SER A 1 197 ? -9.270 -14.884 15.144 1.00 95.81 197 SER A C 1
ATOM 1516 O O . SER A 1 197 ? -8.929 -15.980 15.577 1.00 95.81 197 SER A O 1
ATOM 1518 N N . LEU A 1 198 ? -8.550 -14.215 14.236 1.00 95.06 198 LEU A N 1
ATOM 1519 C CA . LEU 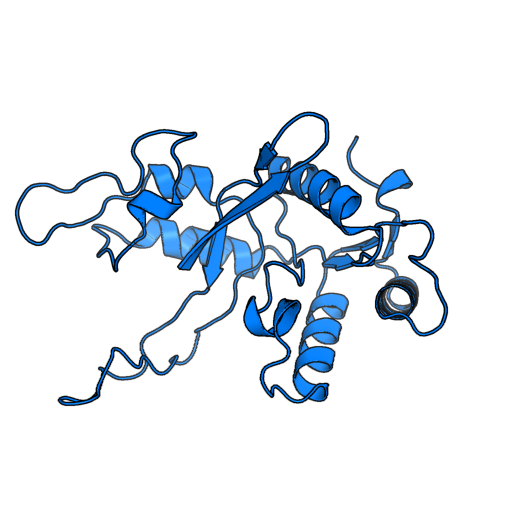A 1 198 ? -7.279 -14.671 13.664 1.00 95.06 198 LEU A CA 1
ATOM 1520 C C . LEU A 1 198 ? -6.058 -14.336 14.541 1.00 95.06 198 LEU A C 1
ATOM 1522 O O . LEU A 1 198 ? -4.950 -14.776 14.245 1.00 95.06 198 LEU A O 1
ATOM 1526 N N . GLY A 1 199 ? -6.231 -13.551 15.609 1.00 95.69 199 GLY A N 1
ATOM 1527 C CA . GLY A 1 199 ? -5.158 -13.142 16.519 1.00 95.69 199 GLY A CA 1
ATOM 1528 C C . GLY A 1 199 ? -4.185 -12.093 15.960 1.00 95.69 199 GLY A C 1
ATOM 1529 O O . GLY A 1 199 ? -3.162 -11.820 16.592 1.00 95.69 199 GLY A O 1
ATOM 1530 N N . ASN A 1 200 ? -4.483 -11.480 14.808 1.00 95.12 200 ASN A N 1
ATOM 1531 C CA . ASN A 1 200 ? -3.603 -10.518 14.129 1.00 95.12 200 ASN A CA 1
ATOM 1532 C C . ASN A 1 200 ? -4.083 -9.053 14.214 1.00 95.12 200 ASN A C 1
ATOM 1534 O O . ASN A 1 200 ? -3.472 -8.179 13.601 1.00 95.12 200 ASN A O 1
ATOM 1538 N N . TYR A 1 201 ? -5.134 -8.764 14.990 1.00 97.38 201 TYR A N 1
ATOM 1539 C CA . TYR A 1 201 ? -5.612 -7.397 15.231 1.00 97.38 201 TYR A CA 1
ATOM 1540 C C . TYR A 1 201 ? -4.678 -6.593 16.155 1.00 97.38 201 TYR A C 1
ATOM 1542 O O . TYR A 1 201 ? -4.203 -7.102 17.178 1.00 97.38 201 TYR A O 1
ATOM 1550 N N . ARG A 1 202 ? -4.473 -5.313 15.829 1.00 97.31 202 ARG A N 1
ATOM 1551 C CA . ARG A 1 202 ? -3.783 -4.304 16.646 1.00 97.31 202 ARG A CA 1
ATOM 1552 C C . ARG A 1 202 ? -4.541 -2.982 16.632 1.00 97.31 202 ARG A C 1
ATOM 1554 O O . ARG A 1 202 ? -5.109 -2.590 15.611 1.00 97.31 202 ARG A O 1
ATOM 1561 N N . ASN A 1 203 ? -4.540 -2.276 17.758 1.00 95.81 203 ASN A N 1
ATOM 1562 C CA . ASN A 1 203 ? -5.107 -0.937 17.845 1.00 95.81 203 ASN A CA 1
ATOM 1563 C C . ASN A 1 203 ? -4.053 0.092 17.431 1.00 95.81 203 ASN A C 1
ATOM 1565 O O . ASN A 1 203 ? -3.035 0.243 18.095 1.00 95.81 203 ASN A O 1
ATOM 1569 N N . ALA A 1 204 ? -4.301 0.838 16.356 1.00 94.75 204 ALA A N 1
ATOM 1570 C CA . ALA A 1 204 ? -3.332 1.802 15.842 1.00 94.75 204 ALA A CA 1
ATOM 1571 C C . ALA A 1 204 ? -2.976 2.927 16.831 1.00 94.75 204 ALA A C 1
ATOM 1573 O O . ALA A 1 204 ? -1.881 3.478 16.746 1.00 94.75 204 ALA A O 1
ATOM 1574 N N . ALA A 1 205 ? -3.873 3.273 17.761 1.00 91.38 205 ALA A N 1
ATOM 1575 C CA . ALA A 1 205 ? -3.612 4.305 18.763 1.00 91.38 205 ALA A CA 1
ATOM 1576 C C . ALA A 1 205 ? -2.725 3.816 19.923 1.00 91.38 205 ALA A C 1
ATOM 1578 O O . ALA A 1 205 ? -2.023 4.620 20.529 1.00 91.38 205 ALA A O 1
ATOM 1579 N N . GLU A 1 206 ? -2.764 2.518 20.230 1.00 91.31 206 GLU A N 1
ATOM 1580 C CA . GLU A 1 206 ? -2.106 1.927 21.406 1.00 91.31 206 GLU A CA 1
ATOM 1581 C C . GLU A 1 206 ? -0.837 1.161 21.018 1.00 91.31 206 GLU A C 1
ATOM 1583 O O . GLU A 1 206 ? 0.203 1.303 21.654 1.00 91.31 206 GLU A O 1
ATOM 1588 N N . ASP A 1 207 ? -0.920 0.382 19.941 1.00 92.38 207 ASP A N 1
ATOM 1589 C CA . ASP A 1 207 ? 0.127 -0.527 19.468 1.00 92.38 207 ASP A CA 1
ATOM 1590 C C . ASP A 1 207 ? 0.941 0.067 18.304 1.00 92.38 207 ASP A C 1
ATOM 1592 O O . ASP A 1 207 ? 1.897 -0.539 17.812 1.00 92.38 207 ASP A O 1
ATOM 1596 N N . GLY A 1 208 ? 0.499 1.215 17.792 1.00 81.75 208 GLY A N 1
ATOM 1597 C CA . GLY A 1 208 ? 1.061 1.858 16.620 1.00 81.75 208 GLY A CA 1
ATOM 1598 C C . GLY A 1 208 ? 2.420 2.512 16.871 1.00 81.75 208 GLY A C 1
ATOM 1599 O O . GLY A 1 208 ? 2.773 2.829 18.008 1.00 81.75 208 GLY A O 1
ATOM 1600 N N . PRO A 1 209 ? 3.198 2.774 15.809 1.00 80.75 209 PRO A N 1
ATOM 1601 C CA . PRO A 1 209 ? 4.426 3.541 15.946 1.00 80.75 209 PRO A CA 1
ATOM 1602 C C . PRO A 1 209 ? 4.150 4.967 16.443 1.00 80.75 209 PRO A C 1
ATOM 1604 O O . PRO A 1 209 ? 3.251 5.655 15.939 1.00 80.75 209 PRO A O 1
ATOM 1607 N N . SER A 1 210 ? 4.955 5.394 17.422 1.00 68.12 210 SER A N 1
ATOM 1608 C CA . SER A 1 210 ? 4.955 6.756 17.974 1.00 68.12 210 SER A CA 1
ATOM 1609 C C . SER A 1 210 ? 5.207 7.802 16.892 1.00 68.12 210 SER A C 1
ATOM 1611 O O . SER A 1 210 ? 6.171 7.639 16.115 1.00 68.12 210 SER A O 1
#

Secondary structure (DSSP, 8-state):
-EE--EEEETTEEEEPPPEE-EE--B-SPPPTT-SS---PBPTT-EEPPB---HHHHHH-EE--SSSS-EES--STTS-GGGTTSS---BS--HHHHHHHHHHHHS--EEEEE-TTTTHHHHHHHHHHHHHTT--EE-HHHHS-HHHHHT--S--HHHHHHHHHHHHHH-S-EEEE--TTTT-TT-HHHHHHHHHHHTT-EEETTTTS--

Foldseek 3Di:
DKDKDWDQDPVGIDIAAIDDFWDFDQQDAPDPPDDDGDGDGDPPIFTFFDAHCNVVQQVWWFDDPDDDIDRLDDDPPPPSVVSPPDDTHTPDCVSVVVVRVCRVPVAAEEEQEDPVFQPVVSVVQVRVCNVVGGTHDDCCRRPPVCVVPPPDDDPVVVVVVVNVVSLLRHQAYEQRDDPCQCPPPDPSVVSQVVCVVVVRYDYCVPPNDD

pLDDT: mean 82.54, std 13.76, range [44.47, 97.88]

Radius of gyration: 18.69 Å; chains: 1; bounding box: 43×37×57 Å